Protein AF-A0A820A6W5-F1 (afdb_monomer_lite)

Radius of gyration: 30.0 Å; chains: 1; bounding box: 54×37×93 Å

Foldseek 3Di:
DDFDWDFDDDDDDDDDDDDPDPPCPPVNVVVVVVVVLVVVVVVCVVPCVVCVQVVCCVPPNDPQVVDPVSSVVVVVVVVVVVVVVSVVVVVVVVVVVVVVPPPQAEEEEEWEQFFADPVGAGWTFAQCLCQVVCVVCVVRHHYAYAYQVFAAGHYGVVNCVVCVPPPSSVVLVVDPVNVCRNRGHHHLVVDDLVRHQEYEQTDIPRCLPDLLPPPSLLVSQVVCVVVVGGYTYGDCSCSNND

Sequence (242 aa):
MLSYFIFFRIHQKEERRDERTVKLNASTLFNYLVRLIILISLLLITFIIPYSSTIINLFFGTNLLKNYNLILYVHLYLIKMLLNGINGITETFIQSVMSIQQTTQKILFVLTSHDIFPNGHPTGWCLPEAAHPYCVLENHFTIEWASPKGGHAPLDPSSVENFKDDVECKQFLSDNKAKQGYENTKKLTDINVNDYVALVYVGGHGPCFDLSEDKTSIKLAEEFWKQGKLVSAVCHGPAALG

Structure (mmCIF, N/CA/C/O backbone):
data_AF-A0A820A6W5-F1
#
_entry.id   AF-A0A820A6W5-F1
#
loop_
_atom_site.group_PDB
_atom_site.id
_atom_site.type_symbol
_atom_site.label_atom_id
_atom_site.label_alt_id
_atom_site.label_comp_id
_atom_site.label_asym_id
_atom_site.label_entity_id
_atom_site.label_seq_id
_atom_site.pdbx_PDB_ins_code
_atom_site.Cartn_x
_atom_site.Cartn_y
_atom_site.Cartn_z
_atom_site.occupancy
_atom_site.B_iso_or_equiv
_atom_site.auth_seq_id
_atom_site.auth_comp_id
_atom_site.auth_asym_id
_atom_site.auth_atom_id
_atom_site.pdbx_PDB_model_num
ATOM 1 N N . MET A 1 1 ? 2.951 23.516 -10.030 1.00 31.59 1 MET A N 1
ATOM 2 C CA . MET A 1 1 ? 2.359 22.831 -11.198 1.00 31.59 1 MET A CA 1
ATOM 3 C C . MET A 1 1 ? 1.215 21.992 -10.653 1.00 31.59 1 MET A C 1
ATOM 5 O O . MET A 1 1 ? 1.467 21.218 -9.745 1.00 31.59 1 MET A O 1
ATOM 9 N N . LEU A 1 2 ? -0.035 22.265 -11.046 1.00 27.91 2 LEU A N 1
ATOM 10 C CA . LEU A 1 2 ? -1.210 21.578 -10.492 1.00 27.91 2 LEU A CA 1
ATOM 11 C C . LEU A 1 2 ? -1.180 20.091 -10.882 1.00 27.91 2 LEU A C 1
ATOM 13 O O . LEU A 1 2 ? -1.347 19.768 -12.056 1.00 27.91 2 LEU A O 1
ATOM 17 N N . SER A 1 3 ? -0.990 19.204 -9.906 1.00 31.31 3 SER A N 1
ATOM 18 C CA . SER A 1 3 ? -1.151 17.759 -10.071 1.00 31.31 3 SER A CA 1
ATOM 19 C C . SER A 1 3 ? -2.645 17.433 -10.171 1.00 31.31 3 SER A C 1
ATOM 21 O O . SER A 1 3 ? -3.389 17.581 -9.202 1.00 31.31 3 SER A O 1
ATOM 23 N N . TYR A 1 4 ? -3.105 17.035 -11.358 1.00 33.19 4 TYR A N 1
ATOM 24 C CA . TYR A 1 4 ? -4.469 16.550 -11.575 1.00 33.19 4 TYR A CA 1
ATOM 25 C C . TYR A 1 4 ? -4.614 15.151 -10.956 1.00 33.19 4 TYR A C 1
ATOM 27 O O . TYR A 1 4 ? -4.219 14.154 -11.555 1.00 33.19 4 TYR A O 1
ATOM 35 N N . PHE A 1 5 ? -5.194 15.069 -9.758 1.00 37.97 5 PHE A N 1
ATOM 36 C CA . PHE A 1 5 ? -5.739 13.816 -9.235 1.00 37.97 5 PHE A CA 1
ATOM 37 C C . PHE A 1 5 ? -7.083 13.544 -9.919 1.00 37.97 5 PHE A C 1
ATOM 39 O O . PHE A 1 5 ? -8.031 14.315 -9.758 1.00 37.97 5 PHE A O 1
ATOM 46 N N . ILE A 1 6 ? -7.183 12.455 -10.681 1.00 39.94 6 ILE A N 1
ATOM 47 C CA . ILE A 1 6 ? -8.457 12.007 -11.250 1.00 39.94 6 ILE A CA 1
ATOM 48 C C . ILE A 1 6 ? -9.127 11.093 -10.220 1.00 39.94 6 ILE A C 1
ATOM 50 O O . ILE A 1 6 ? -8.808 9.914 -10.105 1.00 39.94 6 ILE A O 1
ATOM 54 N N . PHE A 1 7 ? -10.062 11.648 -9.447 1.00 38.31 7 PHE A N 1
ATOM 55 C CA . PHE A 1 7 ? -10.946 10.868 -8.582 1.00 38.31 7 PHE A CA 1
ATOM 56 C C . PHE A 1 7 ? -12.157 10.384 -9.387 1.00 38.31 7 PHE A C 1
ATOM 58 O O . PHE A 1 7 ? -13.048 11.170 -9.710 1.00 38.31 7 PHE A O 1
ATOM 65 N N . PHE A 1 8 ? -12.239 9.083 -9.670 1.00 36.75 8 PHE A N 1
ATOM 66 C CA . PHE A 1 8 ? -13.479 8.481 -10.159 1.00 36.75 8 PHE A CA 1
ATOM 67 C C . PHE A 1 8 ? -14.409 8.181 -8.976 1.00 36.75 8 PHE A C 1
ATOM 69 O O . PHE A 1 8 ? -14.167 7.277 -8.183 1.00 36.75 8 PHE A O 1
ATOM 76 N N . ARG A 1 9 ? -15.512 8.932 -8.863 1.00 34.88 9 ARG A N 1
ATOM 77 C CA . ARG A 1 9 ? -16.651 8.592 -7.994 1.00 34.88 9 ARG A CA 1
ATOM 78 C C . ARG A 1 9 ? -17.886 8.378 -8.863 1.00 34.88 9 ARG A C 1
ATOM 80 O O . ARG A 1 9 ? -18.666 9.299 -9.077 1.00 34.88 9 ARG A O 1
ATOM 87 N N . ILE A 1 10 ? -18.062 7.167 -9.386 1.00 39.22 10 ILE A N 1
ATOM 88 C CA . ILE A 1 10 ? -19.296 6.782 -10.084 1.00 39.22 10 ILE A CA 1
ATOM 89 C C . ILE A 1 10 ? -20.327 6.348 -9.034 1.00 39.22 10 ILE A C 1
ATOM 91 O O . ILE A 1 10 ? -20.117 5.414 -8.266 1.00 39.22 10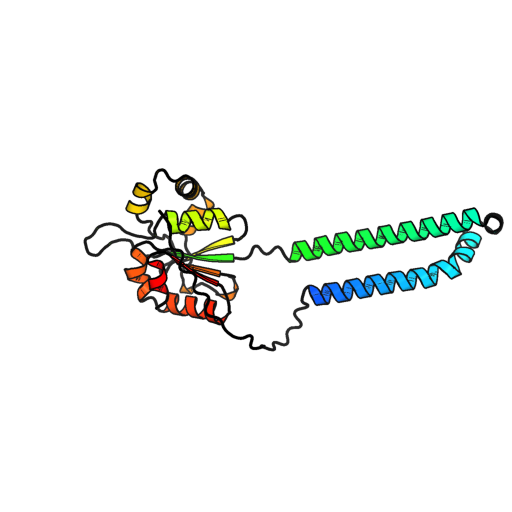 ILE A O 1
ATOM 95 N N . HIS A 1 11 ? -21.440 7.074 -8.964 1.00 35.25 11 HIS A N 1
ATOM 96 C CA . HIS A 1 11 ? -22.526 6.818 -8.022 1.00 35.25 11 HIS A CA 1
ATOM 97 C C . HIS A 1 11 ? -23.144 5.431 -8.273 1.00 35.25 11 HIS A C 1
ATOM 99 O O . HIS A 1 11 ? -23.689 5.190 -9.349 1.00 35.25 11 HIS A O 1
ATOM 105 N N . GLN A 1 12 ? -23.132 4.543 -7.274 1.00 36.84 12 GLN A N 1
ATOM 106 C CA . GLN A 1 12 ? -24.036 3.394 -7.244 1.00 36.84 12 GLN A CA 1
ATOM 107 C C . GLN A 1 12 ? -24.826 3.302 -5.940 1.00 36.84 12 GLN A C 1
ATOM 109 O O . GLN A 1 12 ? -24.448 3.818 -4.890 1.00 36.84 12 GLN A O 1
ATOM 114 N N . LYS A 1 13 ? -26.002 2.714 -6.129 1.00 37.84 13 LYS A N 1
ATOM 115 C CA . LYS A 1 13 ? -27.216 2.695 -5.325 1.00 37.84 13 LYS A CA 1
ATOM 116 C C . LYS A 1 13 ? -27.074 1.636 -4.228 1.00 37.84 13 LYS A C 1
ATOM 118 O O . LYS A 1 13 ? -26.662 0.520 -4.521 1.00 37.84 13 LYS A O 1
ATOM 123 N N . GLU A 1 14 ? -27.409 1.983 -2.987 1.00 36.22 14 GLU A N 1
ATOM 124 C CA . GLU A 1 14 ? -27.381 1.054 -1.851 1.00 36.22 14 GLU A CA 1
ATOM 125 C C . GLU A 1 14 ? -28.319 -0.135 -2.090 1.00 36.22 14 GLU A C 1
ATOM 127 O O . GLU A 1 14 ? -29.544 0.006 -2.056 1.00 36.22 14 GLU A O 1
ATOM 132 N N . GLU A 1 15 ? -27.747 -1.322 -2.286 1.00 39.41 15 GLU A N 1
ATOM 133 C CA . GLU A 1 15 ? -28.480 -2.583 -2.256 1.00 39.41 15 GLU A CA 1
ATOM 134 C C . GLU A 1 15 ? -27.994 -3.435 -1.078 1.00 39.41 15 GLU A C 1
ATOM 136 O O . GLU A 1 15 ? -26.821 -3.787 -0.949 1.00 39.41 15 GLU A O 1
ATOM 141 N N . ARG A 1 16 ? -28.937 -3.700 -0.168 1.00 43.62 16 ARG A N 1
ATOM 142 C CA . ARG A 1 16 ? -28.773 -4.445 1.083 1.00 43.62 16 ARG A CA 1
ATOM 143 C C . ARG A 1 16 ? -28.299 -5.876 0.813 1.00 43.62 16 ARG A C 1
ATOM 145 O O . ARG A 1 16 ? -28.944 -6.593 0.052 1.00 43.62 16 ARG A O 1
ATOM 152 N N . ARG A 1 17 ? -27.265 -6.332 1.531 1.00 39.38 17 ARG A N 1
ATOM 153 C CA . ARG A 1 17 ? -26.981 -7.764 1.719 1.00 39.38 17 ARG A CA 1
ATOM 154 C C . ARG A 1 17 ? -27.083 -8.171 3.179 1.00 39.38 17 ARG A C 1
ATOM 156 O O . ARG A 1 17 ? -26.575 -7.507 4.077 1.00 39.38 17 ARG A O 1
ATOM 163 N N . ASP A 1 18 ? -27.790 -9.277 3.337 1.00 45.28 18 ASP A N 1
ATOM 164 C CA . ASP A 1 18 ? -28.232 -9.928 4.554 1.00 45.28 18 ASP A CA 1
ATOM 165 C C . ASP A 1 18 ? -27.259 -11.086 4.838 1.00 45.28 18 ASP A C 1
ATOM 167 O O . ASP A 1 18 ? -27.261 -12.091 4.128 1.00 45.28 18 ASP A O 1
ATOM 171 N N . GLU A 1 19 ? -26.383 -10.937 5.834 1.00 43.66 19 GLU A N 1
ATOM 172 C CA . GLU A 1 19 ? -25.511 -12.013 6.318 1.00 43.66 19 GLU A CA 1
ATOM 173 C C . GLU A 1 19 ? -25.721 -12.195 7.821 1.00 43.66 19 GLU A C 1
ATOM 175 O O . GLU A 1 19 ? -25.352 -11.351 8.637 1.00 43.66 19 GLU A O 1
ATOM 180 N N . ARG A 1 20 ? -26.315 -13.337 8.191 1.00 38.28 20 ARG A N 1
ATOM 181 C CA . ARG A 1 20 ? -26.562 -13.775 9.573 1.00 38.28 20 ARG A CA 1
ATOM 182 C C . ARG A 1 20 ? -25.275 -14.231 10.263 1.00 38.28 20 ARG A C 1
ATOM 184 O O . ARG A 1 20 ? -25.154 -15.367 10.706 1.00 38.28 20 ARG A O 1
ATOM 191 N N . THR A 1 21 ? -24.333 -13.315 10.410 1.00 37.88 21 THR A N 1
ATOM 192 C CA . THR A 1 21 ? -23.517 -13.252 11.619 1.00 37.88 21 THR A CA 1
ATOM 193 C C . THR A 1 21 ? -24.098 -12.093 12.408 1.00 37.88 21 THR A C 1
ATOM 195 O O . THR A 1 21 ? -24.253 -11.002 11.864 1.00 37.88 21 THR A O 1
ATOM 198 N N . VAL A 1 22 ? -24.487 -12.293 13.670 1.00 42.38 22 VAL A N 1
ATOM 199 C CA . VAL A 1 22 ? -24.810 -11.144 14.525 1.00 42.38 22 VAL A CA 1
ATOM 200 C C . VAL A 1 22 ? -23.478 -10.453 14.809 1.00 42.38 22 VAL A C 1
ATOM 202 O O . VAL A 1 22 ? -22.872 -10.641 15.859 1.00 42.38 22 VAL A O 1
ATOM 205 N N . LYS A 1 23 ? -22.974 -9.685 13.835 1.00 45.66 23 LYS A N 1
AT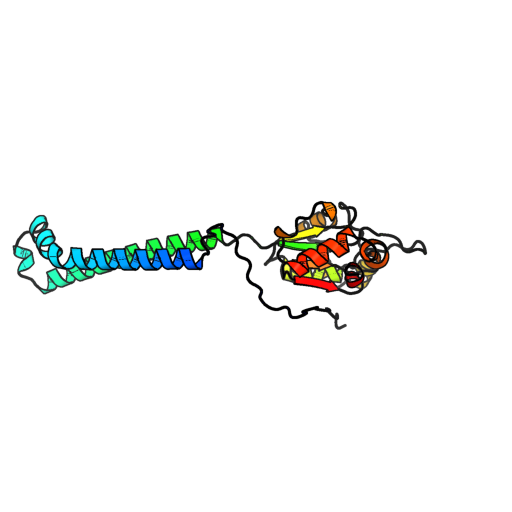OM 206 C CA . LYS A 1 23 ? -21.999 -8.634 14.078 1.00 45.66 23 LYS A CA 1
ATOM 207 C C . LYS A 1 23 ? -22.720 -7.688 15.021 1.00 45.66 23 LYS A C 1
ATOM 209 O O . LYS A 1 23 ? -23.558 -6.899 14.590 1.00 45.66 23 LYS A O 1
ATOM 214 N N . LEU A 1 24 ? -22.463 -7.833 16.318 1.00 51.12 24 LEU A N 1
ATOM 215 C CA . LEU A 1 24 ? -22.820 -6.824 17.300 1.00 51.12 24 LEU A CA 1
ATOM 216 C C . LEU A 1 24 ? -22.105 -5.550 16.858 1.00 51.12 24 LEU A C 1
ATOM 218 O O . LEU A 1 24 ? -20.922 -5.358 17.124 1.00 51.12 24 LEU A O 1
ATOM 222 N N . ASN A 1 25 ? -22.801 -4.723 16.083 1.00 58.38 25 ASN A N 1
ATOM 223 C CA . ASN A 1 25 ? -22.264 -3.442 15.675 1.00 58.38 25 ASN A CA 1
ATOM 224 C C . ASN A 1 25 ? -22.082 -2.587 16.942 1.00 58.38 25 ASN A C 1
ATOM 226 O O . ASN A 1 25 ? -22.789 -2.759 17.944 1.00 58.38 25 ASN A O 1
ATOM 230 N N . ALA A 1 26 ? -21.108 -1.678 16.911 1.00 61.53 26 ALA A N 1
ATOM 231 C CA . ALA A 1 26 ? -20.783 -0.839 18.063 1.00 61.53 26 ALA A CA 1
ATOM 232 C C . ALA A 1 26 ? -22.020 -0.088 18.594 1.00 61.53 26 ALA A C 1
ATOM 234 O O . ALA A 1 26 ? -22.173 0.075 19.801 1.00 61.53 26 ALA A O 1
ATOM 235 N N . SER A 1 27 ? -22.957 0.277 17.712 1.00 58.00 27 SER A N 1
ATOM 236 C CA . SER A 1 27 ? -24.212 0.932 18.087 1.00 58.00 27 SER A CA 1
ATOM 237 C C . SER A 1 27 ? -25.175 0.027 18.866 1.00 58.00 27 SER A C 1
ATOM 239 O O . SER A 1 27 ? -25.822 0.490 19.801 1.00 58.00 27 SER A O 1
ATOM 241 N N . THR A 1 28 ? -25.255 -1.266 18.560 1.00 67.81 28 THR A N 1
ATOM 242 C CA . THR A 1 28 ? -26.090 -2.233 19.289 1.00 67.81 28 THR A CA 1
ATOM 243 C C . THR A 1 28 ? -25.510 -2.509 20.670 1.00 67.81 28 THR A C 1
ATOM 245 O O . THR A 1 28 ? -26.248 -2.518 21.653 1.00 67.81 28 THR A O 1
ATOM 248 N N . LEU A 1 29 ? -24.189 -2.673 20.764 1.00 69.56 29 LEU A N 1
ATOM 249 C CA . LEU A 1 29 ? -23.485 -2.872 22.033 1.00 69.56 29 LEU A CA 1
ATOM 250 C C . LEU A 1 29 ? -23.607 -1.635 22.937 1.00 69.56 29 LEU A C 1
ATOM 252 O O . LEU A 1 29 ? -23.933 -1.761 24.117 1.00 69.56 29 LEU A O 1
ATOM 256 N N . PHE A 1 30 ? -23.465 -0.440 22.358 1.00 71.88 30 PHE A N 1
ATOM 257 C CA . PHE A 1 30 ? -23.717 0.831 23.035 1.00 71.88 30 PHE A CA 1
ATOM 258 C C . PHE A 1 30 ? -25.162 0.936 23.543 1.00 71.88 30 PHE A C 1
ATOM 260 O O . PHE A 1 30 ? -25.384 1.244 24.712 1.00 71.88 30 PHE A O 1
ATOM 267 N N . ASN A 1 31 ? -26.153 0.600 22.712 1.00 70.56 31 ASN A N 1
ATOM 268 C CA . ASN A 1 31 ? -27.562 0.627 23.107 1.00 70.56 31 ASN A CA 1
ATOM 269 C C . ASN A 1 31 ? -27.874 -0.350 24.254 1.00 70.56 31 ASN A C 1
ATOM 271 O O . ASN A 1 31 ? -28.644 -0.007 25.153 1.00 70.56 31 ASN A O 1
ATOM 275 N N . TYR A 1 32 ? -27.282 -1.550 24.256 1.00 76.56 32 TYR A N 1
ATOM 276 C CA . TYR A 1 32 ? -27.424 -2.491 25.371 1.00 76.56 32 TYR A CA 1
ATOM 277 C C . TYR A 1 32 ? -26.775 -1.968 26.652 1.00 76.56 32 TYR A C 1
ATOM 279 O O . TYR A 1 32 ? -27.378 -2.082 27.719 1.00 76.56 32 TYR A O 1
ATOM 287 N N . LEU A 1 33 ? -25.598 -1.349 26.556 1.00 73.50 33 LEU A N 1
ATOM 288 C CA . LEU A 1 33 ? -24.916 -0.776 27.711 1.00 73.50 33 LEU A CA 1
ATOM 289 C C . LEU A 1 33 ? -25.700 0.394 28.315 1.00 73.50 33 LEU A C 1
ATOM 291 O O . LEU A 1 33 ? -25.915 0.426 29.522 1.00 73.50 33 LEU A O 1
ATOM 295 N N . VAL A 1 34 ? -26.195 1.315 27.484 1.00 77.19 34 VAL A N 1
ATOM 296 C CA . VAL A 1 34 ? -27.042 2.429 27.936 1.00 77.19 34 VAL A CA 1
ATOM 297 C C . VAL A 1 34 ? -28.296 1.895 28.632 1.00 77.19 34 VAL A C 1
ATOM 299 O O . VAL A 1 34 ? -28.639 2.356 29.719 1.00 77.19 34 VAL A O 1
ATOM 302 N N . ARG A 1 35 ? -28.949 0.867 28.070 1.00 77.00 35 ARG A N 1
ATOM 303 C CA . ARG A 1 35 ? -30.101 0.209 28.712 1.00 77.00 35 ARG A CA 1
ATOM 304 C C . ARG A 1 35 ? -29.735 -0.432 30.050 1.00 77.00 35 ARG A C 1
ATOM 306 O O . ARG A 1 35 ? -30.502 -0.302 30.999 1.00 77.00 35 ARG A O 1
ATOM 313 N N . LEU A 1 36 ? -28.578 -1.085 30.148 1.00 77.94 36 LEU A N 1
ATOM 314 C CA . LEU A 1 36 ? -28.098 -1.691 31.390 1.00 77.94 36 LEU A CA 1
ATOM 315 C C . LEU A 1 36 ? -27.801 -0.631 32.462 1.00 77.94 36 LEU A C 1
ATOM 317 O O . LEU A 1 36 ? -28.222 -0.795 33.603 1.00 77.94 36 LEU A O 1
ATOM 321 N N . ILE A 1 37 ? -27.149 0.478 32.098 1.00 76.81 37 ILE A N 1
ATOM 322 C CA . ILE A 1 37 ? -26.870 1.599 33.011 1.00 76.81 37 ILE A CA 1
ATOM 323 C C . ILE A 1 37 ? -28.175 2.214 33.526 1.00 76.81 37 ILE A C 1
ATOM 325 O O . ILE A 1 37 ? -28.308 2.459 34.726 1.00 76.81 37 ILE A O 1
ATOM 329 N N . ILE A 1 38 ? -29.164 2.413 32.647 1.00 77.31 38 ILE A N 1
ATOM 330 C CA . ILE A 1 38 ? -30.494 2.908 33.031 1.00 77.31 38 ILE A CA 1
ATOM 331 C C . ILE A 1 38 ? -31.178 1.929 33.996 1.00 77.31 38 ILE A C 1
ATOM 333 O O . ILE A 1 38 ? -31.695 2.355 35.027 1.00 77.31 38 ILE A O 1
ATOM 337 N N . LEU A 1 39 ? -31.146 0.623 33.710 1.00 79.69 39 LEU A N 1
ATOM 338 C CA . LEU A 1 39 ? -31.744 -0.406 34.569 1.00 79.69 39 LEU A CA 1
ATOM 339 C C . LEU A 1 39 ? -31.083 -0.472 35.950 1.00 79.69 39 LEU A C 1
ATOM 341 O O . LEU A 1 39 ? -31.788 -0.517 36.956 1.00 79.69 39 LEU A O 1
ATOM 345 N N . ILE A 1 40 ? -29.750 -0.424 36.013 1.00 75.62 40 ILE A N 1
ATOM 346 C CA . ILE A 1 40 ? -28.999 -0.405 37.276 1.00 75.62 40 ILE A CA 1
ATOM 347 C C . ILE A 1 40 ? -29.328 0.866 38.068 1.00 75.62 40 ILE A C 1
ATOM 349 O O . ILE A 1 40 ? -29.582 0.792 39.268 1.00 75.62 40 ILE A O 1
ATOM 353 N N . SER A 1 41 ? -29.397 2.019 37.400 1.00 74.44 41 SER A N 1
ATOM 354 C CA . SER A 1 41 ? -29.754 3.295 38.033 1.00 74.44 41 SER A CA 1
ATOM 355 C C . SER A 1 41 ? -31.166 3.261 38.625 1.00 74.44 41 SER A C 1
ATOM 357 O O . SER A 1 41 ? -31.366 3.660 39.770 1.00 74.44 41 SER A O 1
ATOM 359 N N . LEU A 1 42 ? -32.143 2.731 37.881 1.00 78.12 42 LEU A N 1
ATOM 360 C CA . LEU A 1 42 ? -33.522 2.573 38.350 1.00 78.12 42 LEU A CA 1
ATOM 361 C C . LEU A 1 42 ? -33.613 1.604 39.535 1.00 78.12 42 LEU A C 1
ATOM 363 O O . LEU A 1 42 ? -34.251 1.934 40.534 1.00 78.12 42 LEU A O 1
ATOM 367 N N . LEU A 1 43 ? -32.933 0.454 39.462 1.00 77.88 43 LEU A N 1
ATOM 368 C CA . LEU A 1 43 ? -32.878 -0.522 40.552 1.00 77.88 43 LEU A CA 1
ATOM 369 C C . LEU A 1 43 ? -32.331 0.124 41.834 1.00 77.88 43 LEU A C 1
ATOM 371 O O . LEU A 1 43 ? -32.942 0.016 42.896 1.00 77.88 43 LEU A O 1
ATOM 375 N N . LEU A 1 44 ? -31.226 0.863 41.725 1.00 71.06 44 LEU A N 1
ATOM 376 C CA . LEU A 1 44 ? -30.600 1.554 42.851 1.00 71.06 44 LEU A CA 1
ATOM 377 C C . LEU A 1 44 ? -31.515 2.623 43.458 1.00 71.06 44 LEU A C 1
ATOM 379 O O . LEU A 1 44 ? -31.654 2.668 44.676 1.00 71.06 44 LEU A O 1
ATOM 383 N N . ILE A 1 45 ? -32.197 3.433 42.643 1.00 71.19 45 ILE A N 1
ATOM 384 C CA . ILE A 1 45 ? -33.166 4.432 43.130 1.00 71.19 45 ILE A CA 1
ATOM 385 C C . ILE A 1 45 ? -34.304 3.748 43.902 1.00 71.19 45 ILE A C 1
ATOM 387 O O . ILE A 1 45 ? -34.649 4.178 45.004 1.00 71.19 45 ILE A O 1
ATOM 391 N N . THR A 1 46 ? -34.848 2.651 43.363 1.00 71.38 46 THR A N 1
ATOM 392 C CA . THR A 1 46 ? -35.940 1.907 44.012 1.00 71.38 46 THR A CA 1
ATOM 393 C C . THR A 1 46 ? -35.521 1.189 45.292 1.00 71.38 46 THR A C 1
ATOM 395 O O . THR A 1 46 ? -36.365 0.973 46.156 1.00 71.38 46 THR A O 1
ATOM 398 N N . PHE A 1 47 ? -34.239 0.847 45.449 1.00 70.75 47 PHE A N 1
ATOM 399 C CA . PHE A 1 47 ? -33.736 0.139 46.627 1.00 70.75 47 PHE A CA 1
ATOM 400 C C . PHE A 1 47 ? -33.164 1.085 47.692 1.00 70.75 47 PHE A C 1
ATOM 402 O O . PHE A 1 47 ? -33.246 0.812 48.881 1.00 70.75 47 PHE A O 1
ATOM 409 N N . ILE A 1 48 ? -32.598 2.229 47.318 1.00 67.69 48 ILE A N 1
ATOM 410 C CA . ILE A 1 48 ? -31.938 3.113 48.290 1.00 67.69 48 ILE A CA 1
ATOM 411 C C . ILE A 1 48 ? -32.951 3.958 49.049 1.00 67.69 48 ILE A C 1
ATOM 413 O O . ILE A 1 48 ? -32.852 4.052 50.266 1.00 67.69 48 ILE A O 1
ATOM 417 N N . ILE A 1 49 ? -33.950 4.515 48.363 1.00 67.75 49 ILE A N 1
ATOM 418 C CA . ILE A 1 49 ? -34.935 5.423 48.972 1.00 67.75 49 ILE A CA 1
ATOM 419 C C . ILE A 1 49 ? -35.756 4.754 50.099 1.00 67.75 49 ILE A C 1
ATOM 421 O O . ILE A 1 49 ? -35.923 5.371 51.150 1.00 67.75 49 ILE A O 1
ATOM 425 N N . PRO A 1 50 ? -36.266 3.513 49.953 1.00 70.50 50 PRO A N 1
ATOM 426 C CA . PRO A 1 50 ? -37.041 2.883 51.023 1.00 70.50 50 PRO A CA 1
ATOM 427 C C . PRO A 1 50 ? -36.184 2.222 52.113 1.00 70.50 50 PRO A C 1
ATOM 429 O O . PRO A 1 50 ? -36.649 2.092 53.245 1.00 70.50 50 PRO A O 1
ATOM 432 N N . TYR A 1 51 ? -34.942 1.815 51.820 1.00 71.56 51 TYR A N 1
ATOM 433 C CA . TYR A 1 51 ? -34.101 1.076 52.776 1.00 71.56 51 TYR A CA 1
ATOM 434 C C . TYR A 1 51 ? -33.024 1.925 53.460 1.00 71.56 51 TYR A C 1
ATOM 436 O O . TYR A 1 51 ? -32.458 1.487 54.461 1.00 71.56 51 TYR A O 1
ATOM 444 N N . SER A 1 52 ? -32.766 3.150 53.003 1.00 68.69 52 SER A N 1
ATOM 445 C CA . SER A 1 52 ? -31.823 4.086 53.631 1.00 68.69 52 SER A CA 1
ATOM 446 C C . SER A 1 52 ? -32.109 4.307 55.115 1.00 68.69 52 SER A C 1
ATOM 448 O O . SER A 1 52 ? -31.192 4.317 55.928 1.00 68.69 52 SER A O 1
ATOM 450 N N . SER A 1 53 ? -33.384 4.448 55.484 1.00 66.56 53 SER A N 1
ATOM 451 C CA . SER A 1 53 ? -33.814 4.676 56.867 1.00 66.56 53 SER A CA 1
ATOM 452 C C . SER A 1 53 ? -33.528 3.453 57.738 1.00 66.56 53 SER A C 1
ATOM 454 O O . SER A 1 53 ? -33.083 3.587 58.875 1.00 66.56 53 SER A O 1
ATOM 456 N N . THR A 1 54 ? -33.710 2.256 57.174 1.00 74.81 54 THR A N 1
ATOM 457 C CA . THR A 1 54 ? -33.399 0.972 57.812 1.00 74.81 54 THR A CA 1
ATOM 458 C C . THR A 1 54 ? -31.896 0.795 58.002 1.00 74.81 54 THR A C 1
ATOM 460 O O . THR A 1 54 ? -31.465 0.412 59.084 1.00 74.81 54 THR A O 1
ATOM 463 N N . ILE A 1 55 ? -31.088 1.128 56.990 1.00 69.81 55 ILE A N 1
ATOM 464 C CA . ILE A 1 55 ? -29.620 1.055 57.048 1.00 69.81 55 ILE A CA 1
ATOM 465 C C . ILE A 1 55 ? -29.073 2.057 58.072 1.00 69.81 55 ILE A C 1
ATOM 467 O O . ILE A 1 55 ? -28.258 1.691 58.915 1.00 69.81 55 ILE A O 1
ATOM 471 N N . ILE A 1 56 ? -29.554 3.303 58.061 1.00 69.06 56 ILE A N 1
ATOM 472 C CA . ILE A 1 56 ? -29.144 4.323 59.038 1.00 69.06 56 ILE A CA 1
ATOM 473 C C . ILE A 1 56 ? -29.481 3.865 60.461 1.00 69.06 56 ILE A C 1
ATOM 475 O O . ILE A 1 56 ? -28.643 3.973 61.354 1.00 69.06 56 ILE A O 1
ATOM 479 N N . ASN A 1 57 ? -30.674 3.302 60.666 1.00 70.06 57 ASN A N 1
ATOM 480 C CA . ASN A 1 57 ? -31.080 2.784 61.969 1.00 70.06 57 ASN A CA 1
ATOM 481 C C . ASN A 1 57 ? -30.230 1.582 62.414 1.00 70.06 57 ASN A C 1
ATOM 483 O O . ASN A 1 57 ? -29.856 1.492 63.578 1.00 70.06 57 ASN A O 1
ATOM 487 N N . LEU A 1 58 ? -29.894 0.681 61.487 1.00 77.62 58 LEU A N 1
ATOM 488 C CA . LEU A 1 58 ? -29.101 -0.514 61.771 1.00 77.62 58 LEU A CA 1
ATOM 489 C C . LEU A 1 58 ? -27.665 -0.175 62.193 1.00 77.62 58 LEU A C 1
ATOM 491 O O . LEU A 1 58 ? -27.152 -0.770 63.135 1.00 77.62 58 LEU A O 1
ATOM 495 N N . PHE A 1 59 ? -27.019 0.771 61.507 1.00 74.44 59 PHE A N 1
ATOM 496 C CA . PHE A 1 59 ? -25.604 1.085 61.737 1.00 74.44 59 PHE A CA 1
ATOM 497 C C . PHE A 1 59 ? -25.373 2.214 62.738 1.00 74.44 59 PHE A C 1
ATOM 499 O O . PHE A 1 59 ? -24.319 2.260 63.368 1.00 74.44 59 PHE A O 1
ATOM 506 N N . PHE A 1 60 ? -26.337 3.122 62.895 1.00 73.75 60 PHE A N 1
ATOM 507 C CA . PHE A 1 60 ? -26.141 4.321 63.703 1.00 73.75 60 PHE A CA 1
ATOM 508 C C . PHE A 1 60 ? -27.276 4.606 64.706 1.00 73.75 60 PHE A C 1
ATOM 510 O O . PHE A 1 60 ? -27.216 5.583 65.457 1.00 73.75 60 PHE A O 1
ATOM 517 N N . GLY A 1 61 ? -28.290 3.738 64.767 1.00 70.38 61 GLY A N 1
ATOM 518 C CA . GLY A 1 61 ? -29.399 3.825 65.716 1.00 70.38 61 GLY A CA 1
ATOM 519 C C . GLY A 1 61 ? -30.410 4.939 65.421 1.00 70.38 61 GLY A C 1
ATOM 520 O O . GLY A 1 61 ? -30.264 5.759 64.513 1.00 70.38 61 GLY A O 1
ATOM 521 N N . THR A 1 62 ? -31.464 5.007 66.238 1.00 70.88 62 THR A N 1
ATOM 522 C CA . THR A 1 62 ? -32.610 5.908 66.014 1.00 70.88 62 THR A CA 1
ATOM 523 C C . THR A 1 62 ? -32.316 7.385 66.289 1.00 70.88 62 THR A C 1
ATOM 525 O O . THR A 1 62 ? -33.096 8.251 65.895 1.00 70.88 62 THR A O 1
ATOM 528 N N . ASN A 1 63 ? -31.217 7.710 66.979 1.00 67.00 63 ASN A N 1
ATOM 529 C CA . ASN A 1 63 ? -30.895 9.088 67.371 1.00 67.00 63 ASN A CA 1
ATOM 530 C C . ASN A 1 63 ? -30.575 9.993 66.171 1.00 67.00 63 ASN A C 1
ATOM 532 O O . ASN A 1 63 ? -30.888 11.182 66.207 1.00 67.00 63 ASN A O 1
ATOM 536 N N . LEU A 1 64 ? -30.029 9.432 65.090 1.00 61.91 64 LEU A N 1
ATOM 537 C CA . LEU A 1 64 ? -29.718 10.168 63.859 1.00 61.91 64 LEU A CA 1
ATOM 538 C C . LEU A 1 64 ? -30.939 10.378 62.957 1.00 61.91 64 LEU A C 1
ATOM 540 O O . LEU A 1 64 ? -30.951 11.312 62.158 1.00 61.91 64 LEU A O 1
ATOM 544 N N . LEU A 1 65 ? -32.001 9.587 63.144 1.00 62.25 65 LEU A N 1
ATOM 545 C CA . LEU A 1 65 ? -33.264 9.744 62.416 1.00 62.25 65 LEU A CA 1
ATOM 546 C C . LEU A 1 65 ? -34.055 10.995 62.840 1.00 62.25 65 LEU A C 1
ATOM 548 O O . LEU A 1 65 ? -34.990 11.396 62.154 1.00 62.25 65 LEU A O 1
ATOM 552 N N . LYS A 1 66 ? -33.687 11.636 63.958 1.00 68.12 66 LYS A N 1
ATOM 553 C CA . LYS A 1 66 ? -34.341 12.863 64.442 1.00 68.12 66 LYS A CA 1
ATOM 554 C C . LYS A 1 66 ? -33.865 14.129 63.721 1.00 68.12 66 LYS A C 1
ATOM 556 O O . LYS A 1 66 ? -34.502 15.170 63.853 1.00 68.12 66 LYS A O 1
ATOM 561 N N . ASN A 1 67 ? -32.758 14.060 62.974 1.00 74.44 67 ASN A N 1
ATOM 562 C CA . ASN A 1 67 ? -32.181 15.200 62.265 1.00 74.44 67 ASN A CA 1
ATOM 563 C C . ASN A 1 67 ? -32.358 15.049 60.746 1.00 74.44 67 ASN A C 1
ATOM 565 O O . ASN A 1 67 ? -31.529 14.449 60.061 1.00 74.44 67 ASN A O 1
ATOM 569 N N . TYR A 1 68 ? -33.435 15.633 60.219 1.00 72.50 68 TYR A N 1
ATOM 570 C CA . TYR A 1 68 ? -33.794 15.562 58.798 1.00 72.50 68 TYR A CA 1
ATOM 571 C C . TYR A 1 68 ? -32.690 16.058 57.851 1.00 72.50 68 TYR A C 1
ATOM 573 O O . TYR A 1 68 ? -32.479 15.459 56.797 1.00 72.50 68 TYR A O 1
ATOM 581 N N . ASN A 1 69 ? -31.936 17.094 58.236 1.00 74.19 69 ASN A N 1
ATOM 582 C CA . ASN A 1 69 ? -30.841 17.623 57.414 1.00 74.19 69 ASN A CA 1
ATOM 583 C C . ASN A 1 69 ? -29.701 16.611 57.256 1.00 74.19 69 ASN A C 1
ATOM 585 O O . ASN A 1 69 ? -29.092 16.515 56.192 1.00 74.19 69 ASN A O 1
ATOM 589 N N . LEU A 1 70 ? -29.431 15.824 58.298 1.00 71.56 70 LEU A N 1
ATOM 590 C CA . LEU A 1 70 ? -28.372 14.823 58.270 1.00 71.56 70 LEU A CA 1
ATOM 591 C C . LEU A 1 70 ? -28.759 13.603 57.424 1.00 71.56 70 LEU A C 1
ATOM 593 O O . LEU A 1 70 ? -27.939 13.102 56.661 1.00 71.56 70 LEU A O 1
ATOM 597 N N . ILE A 1 71 ? -30.022 13.173 57.491 1.00 70.94 71 ILE A N 1
ATOM 598 C CA . ILE A 1 71 ? -30.560 12.100 56.636 1.00 70.94 71 ILE A CA 1
ATOM 599 C C . ILE A 1 71 ? -30.491 12.499 55.159 1.00 70.94 71 ILE A C 1
ATOM 601 O O . ILE A 1 71 ? -30.108 11.687 54.314 1.00 70.94 71 ILE A O 1
ATOM 605 N N . LEU A 1 72 ? -30.835 13.754 54.853 1.00 75.81 72 LEU A N 1
ATOM 606 C CA . LEU A 1 72 ? -30.735 14.300 53.503 1.00 75.81 72 LEU A CA 1
ATOM 607 C C . LEU A 1 72 ? -29.277 14.324 53.023 1.00 75.81 72 LEU A C 1
ATOM 609 O O . LEU A 1 72 ? -28.998 13.931 51.893 1.00 75.81 72 LEU A O 1
ATOM 613 N N . TYR A 1 73 ? -28.336 14.706 53.890 1.00 76.31 73 TYR A N 1
ATOM 614 C CA . TYR A 1 73 ? -26.909 14.713 53.563 1.00 76.31 73 TYR A CA 1
ATOM 615 C C . TYR A 1 73 ? -26.371 13.308 53.256 1.00 76.31 73 TYR A C 1
ATOM 617 O O . TYR A 1 73 ? -25.664 13.120 52.267 1.00 76.31 73 TYR A O 1
ATOM 625 N N . VAL A 1 74 ? -26.753 12.303 54.052 1.00 75.69 74 VAL A N 1
ATOM 626 C CA . VAL A 1 74 ? -26.382 10.897 53.812 1.00 75.69 74 VAL A CA 1
ATOM 627 C C . VAL A 1 74 ? -26.968 10.390 52.491 1.00 75.69 74 VAL A C 1
ATOM 629 O O . VAL A 1 74 ? -26.257 9.755 51.717 1.00 75.69 74 VAL A O 1
ATOM 632 N N . HIS A 1 75 ? -28.223 10.724 52.178 1.00 72.44 75 HIS A N 1
ATOM 633 C CA . HIS A 1 75 ? -28.828 10.392 50.883 1.00 72.44 75 HIS A CA 1
ATOM 634 C C . HIS A 1 75 ? -28.071 10.998 49.705 1.00 72.44 75 HIS A C 1
ATOM 636 O O . HIS A 1 75 ? -27.725 10.290 48.761 1.00 72.44 75 HIS A O 1
ATOM 642 N N . LEU A 1 76 ? -27.795 12.302 49.764 1.00 76.62 76 LEU A N 1
ATOM 643 C CA . LEU A 1 76 ? -27.066 13.004 48.710 1.00 76.62 76 LEU A CA 1
ATOM 644 C C . LEU A 1 76 ? -25.654 12.431 48.536 1.00 76.62 76 LEU A C 1
ATOM 646 O O . LEU A 1 76 ? -25.177 12.304 47.407 1.00 76.62 76 LEU A O 1
ATOM 650 N N . TYR A 1 77 ? -25.005 12.024 49.630 1.00 78.88 77 TYR A N 1
ATOM 651 C CA . TYR A 1 77 ? -23.699 11.372 49.586 1.00 78.88 77 TYR A CA 1
ATOM 652 C C . TYR A 1 77 ? -23.754 9.990 48.917 1.00 78.88 77 TYR A C 1
ATOM 654 O O . TYR A 1 77 ? -22.927 9.699 48.053 1.00 78.88 77 TYR A O 1
ATOM 662 N N . LEU A 1 78 ? -24.754 9.163 49.243 1.00 75.94 78 LEU A N 1
ATOM 663 C CA . LEU A 1 78 ? -24.954 7.855 48.607 1.00 75.94 78 LEU A CA 1
ATOM 664 C C . LEU A 1 78 ? -25.263 7.987 47.108 1.00 75.94 78 LEU A C 1
ATOM 666 O O . LEU A 1 78 ? -24.684 7.263 46.299 1.00 75.94 78 LEU A O 1
ATOM 670 N N . ILE A 1 79 ? -26.100 8.956 46.724 1.00 76.19 79 ILE A N 1
ATOM 671 C CA . ILE A 1 79 ? -26.382 9.276 45.315 1.00 76.19 79 ILE A CA 1
ATOM 672 C C . ILE A 1 79 ? -25.092 9.683 44.593 1.00 76.19 79 ILE A C 1
ATOM 674 O O . ILE A 1 79 ? -24.797 9.164 43.517 1.00 76.19 79 ILE A O 1
ATOM 678 N N . LYS A 1 80 ? -24.281 10.560 45.196 1.00 76.31 80 LYS A N 1
ATOM 679 C CA . LYS A 1 80 ? -23.000 10.995 44.622 1.00 76.31 80 LYS A CA 1
ATOM 680 C C . LYS A 1 80 ? -22.019 9.831 44.443 1.00 76.31 80 LYS A C 1
ATOM 682 O O . LYS A 1 80 ? -21.370 9.740 43.404 1.00 76.31 80 LYS A O 1
ATOM 687 N N . MET A 1 81 ? -21.925 8.932 45.423 1.00 75.56 81 MET A N 1
ATOM 688 C CA . MET A 1 81 ? -21.055 7.753 45.354 1.00 75.56 81 MET A CA 1
ATOM 689 C C . MET A 1 81 ? -21.443 6.827 44.190 1.00 75.56 81 MET A C 1
ATOM 691 O O . MET A 1 81 ? -20.571 6.316 43.491 1.00 75.56 81 MET A O 1
ATOM 695 N N . LEU A 1 82 ? -22.742 6.670 43.930 1.00 75.50 82 LEU A N 1
ATOM 696 C CA . LEU A 1 82 ? -23.249 5.855 42.823 1.00 75.50 82 LEU A CA 1
ATOM 697 C C . LEU A 1 82 ? -23.029 6.497 41.459 1.00 75.50 82 LEU A C 1
ATOM 699 O O . LEU A 1 82 ? -22.589 5.812 40.540 1.00 75.50 82 LEU A O 1
ATOM 703 N N . LEU A 1 83 ? -23.279 7.803 41.335 1.00 75.38 83 LEU A N 1
ATOM 704 C CA . LEU A 1 83 ? -23.004 8.542 40.101 1.00 75.38 83 LEU A CA 1
ATOM 705 C C . LEU A 1 83 ? -21.522 8.438 39.718 1.00 75.38 83 LEU A C 1
ATOM 707 O O . LEU A 1 83 ? -21.202 8.162 38.565 1.00 75.38 83 LEU A O 1
ATOM 711 N N . ASN A 1 84 ? -20.620 8.561 40.695 1.00 74.12 84 ASN A N 1
ATOM 712 C CA . ASN A 1 84 ? -19.186 8.375 40.471 1.00 74.12 84 ASN A CA 1
ATOM 713 C C . ASN A 1 84 ? -18.844 6.945 40.011 1.00 74.12 84 ASN A C 1
ATOM 715 O O . ASN A 1 84 ? -18.027 6.775 39.109 1.00 74.12 84 ASN A O 1
ATOM 719 N N . GLY A 1 85 ? -19.479 5.922 40.595 1.00 76.19 85 GLY A N 1
ATOM 720 C CA . GLY A 1 85 ? -19.284 4.526 40.190 1.00 76.19 85 GLY A CA 1
ATOM 721 C C . GLY A 1 85 ? -19.749 4.245 38.757 1.00 76.19 85 GLY A C 1
ATOM 722 O O . GLY A 1 85 ? -19.035 3.597 37.993 1.00 76.19 85 GLY A O 1
ATOM 723 N N . ILE A 1 86 ? -20.909 4.782 38.365 1.00 77.25 86 ILE A N 1
ATOM 724 C CA . ILE A 1 86 ? -21.426 4.677 36.992 1.00 77.25 86 ILE A CA 1
ATOM 725 C C . ILE A 1 86 ? -20.472 5.366 36.011 1.00 77.25 86 ILE A C 1
ATOM 727 O O . ILE A 1 86 ? -20.137 4.777 34.983 1.00 77.25 86 ILE A O 1
ATOM 731 N N . ASN A 1 87 ? -19.984 6.567 36.335 1.00 73.62 87 ASN A N 1
ATOM 732 C CA . ASN A 1 87 ? -19.030 7.287 35.488 1.00 73.62 87 ASN A CA 1
ATOM 733 C C . ASN A 1 87 ? -17.754 6.466 35.250 1.00 73.62 87 ASN A C 1
ATOM 735 O O . ASN A 1 87 ? -17.370 6.285 34.099 1.00 73.62 87 ASN A O 1
ATOM 739 N N . GLY A 1 88 ? -17.167 5.870 36.294 1.00 75.44 88 GLY A N 1
ATOM 740 C CA . GLY A 1 88 ? -15.967 5.034 36.152 1.00 75.44 88 GLY A CA 1
ATOM 741 C C . GLY A 1 88 ? -16.173 3.793 35.271 1.00 75.44 88 GLY A C 1
ATOM 742 O O . GLY A 1 88 ? -15.314 3.456 34.453 1.00 75.44 88 GLY A O 1
ATOM 743 N N . ILE A 1 89 ? -17.334 3.133 35.373 1.00 76.94 89 ILE A N 1
ATOM 744 C CA . ILE A 1 89 ? -17.696 2.010 34.487 1.00 76.94 89 ILE A CA 1
ATOM 745 C C . ILE A 1 89 ? -17.853 2.498 33.042 1.00 76.94 89 ILE A C 1
ATOM 747 O O . ILE A 1 89 ? -17.391 1.840 32.110 1.00 76.94 89 ILE A O 1
ATOM 751 N N . THR A 1 90 ? -18.478 3.661 32.854 1.00 74.75 90 THR A N 1
ATOM 752 C CA . THR A 1 90 ? -18.718 4.246 31.530 1.00 74.75 90 THR A CA 1
ATOM 753 C C . THR A 1 90 ? -17.402 4.641 30.860 1.00 74.75 90 THR A C 1
ATOM 755 O O . THR A 1 90 ? -17.184 4.293 29.705 1.00 74.75 90 THR A O 1
ATOM 758 N N . GLU A 1 91 ? -16.487 5.285 31.588 1.00 74.81 91 GLU A N 1
ATOM 759 C CA . GLU A 1 91 ? -15.144 5.637 31.111 1.00 74.81 91 GLU A CA 1
ATOM 760 C C . GLU A 1 91 ? -14.331 4.396 30.737 1.00 74.81 91 GLU A C 1
ATOM 762 O O . GLU A 1 91 ? -13.759 4.337 29.649 1.00 74.81 91 GLU A O 1
ATOM 767 N N . THR A 1 92 ? -14.335 3.372 31.596 1.00 74.19 92 THR A N 1
ATOM 768 C CA . THR A 1 92 ? -13.634 2.106 31.334 1.00 74.19 92 THR A CA 1
ATOM 769 C C . THR A 1 92 ? -14.200 1.415 30.097 1.00 74.19 92 THR A C 1
ATOM 771 O O . THR A 1 92 ? -13.448 0.925 29.255 1.00 74.19 92 THR A O 1
ATOM 774 N N . PHE A 1 93 ? -15.523 1.404 29.935 1.00 75.25 93 PHE A N 1
ATOM 775 C CA . PHE A 1 93 ? -16.159 0.831 28.755 1.00 75.25 93 PHE A CA 1
ATOM 776 C C . PHE A 1 93 ? -15.839 1.628 27.486 1.00 75.25 93 PHE A C 1
ATOM 778 O O . PHE A 1 93 ? -15.494 1.024 26.475 1.00 75.25 93 PHE A O 1
ATOM 785 N N . ILE A 1 94 ? -15.886 2.963 27.533 1.00 71.88 94 ILE A N 1
ATOM 786 C CA . ILE A 1 94 ? -15.496 3.820 26.404 1.00 71.88 94 ILE A CA 1
ATOM 787 C C . ILE A 1 94 ? -14.043 3.538 26.011 1.00 71.88 94 ILE A C 1
ATOM 789 O O . ILE A 1 94 ? -13.778 3.276 24.843 1.00 71.88 94 ILE A O 1
ATOM 793 N N . GLN A 1 95 ? -13.119 3.491 26.971 1.00 71.31 95 GLN A N 1
ATOM 794 C CA . GLN A 1 95 ? -11.714 3.123 26.747 1.00 71.31 95 GLN A CA 1
ATOM 795 C C . GLN A 1 95 ? -11.574 1.724 26.116 1.00 71.31 95 GLN A C 1
ATOM 797 O O . GLN A 1 95 ? -10.798 1.518 25.182 1.00 71.31 95 GLN A O 1
ATOM 802 N N . SER A 1 96 ? -12.375 0.760 26.572 1.00 68.25 96 SER A N 1
ATOM 803 C CA . SER A 1 96 ? -12.381 -0.612 26.047 1.00 68.25 96 SER A CA 1
ATOM 804 C C . SER A 1 96 ? -12.896 -0.670 24.605 1.00 68.25 96 SER A C 1
ATOM 806 O O . SER A 1 96 ? -12.287 -1.298 23.749 1.00 68.25 96 SER A O 1
ATOM 808 N N . VAL A 1 97 ? -13.997 0.017 24.300 1.00 64.94 97 VAL A N 1
ATOM 809 C CA . VAL A 1 97 ? -14.577 0.048 22.949 1.00 64.94 97 VAL A CA 1
ATOM 810 C C . VAL A 1 97 ? -13.684 0.827 21.988 1.00 64.94 97 VAL A C 1
ATOM 812 O O . VAL A 1 97 ? -13.450 0.370 20.872 1.00 64.94 97 VAL A O 1
ATOM 815 N N . MET A 1 98 ? -13.140 1.968 22.418 1.00 64.00 98 MET A N 1
ATOM 816 C CA . MET A 1 98 ? -12.226 2.763 21.597 1.00 64.00 98 MET A CA 1
ATOM 817 C C . MET A 1 98 ? -10.921 2.015 21.305 1.00 64.00 98 MET A C 1
ATOM 819 O O . MET A 1 98 ? -10.431 2.097 20.182 1.00 64.00 98 MET A O 1
ATOM 823 N N . SER A 1 99 ? -10.394 1.235 22.257 1.00 56.72 99 SER A N 1
ATOM 824 C CA . SER A 1 99 ? -9.206 0.401 22.015 1.00 56.72 99 SER A CA 1
ATOM 825 C C . SER A 1 99 ? -9.483 -0.773 21.068 1.00 56.72 99 SER A C 1
ATOM 827 O O . SER A 1 99 ? -8.630 -1.104 20.250 1.00 56.72 99 SER A O 1
ATOM 829 N N . ILE A 1 100 ? -10.694 -1.344 21.081 1.00 56.19 100 ILE A N 1
ATOM 830 C CA . ILE A 1 100 ? -11.119 -2.375 20.114 1.00 56.19 100 ILE A CA 1
ATOM 831 C C . ILE A 1 100 ? -11.253 -1.805 18.688 1.00 56.19 100 ILE A C 1
ATOM 833 O O . ILE A 1 100 ? -11.106 -2.541 17.713 1.00 56.19 100 ILE A O 1
ATOM 837 N N . GLN A 1 101 ? -11.506 -0.501 18.539 1.00 50.94 101 GLN A N 1
ATOM 838 C CA . GLN A 1 101 ? -11.750 0.136 17.240 1.00 50.94 101 GLN A CA 1
ATOM 839 C C . GLN A 1 101 ? -10.495 0.732 16.574 1.00 50.94 101 GLN A C 1
ATOM 841 O O . GLN A 1 101 ? -10.570 1.188 15.433 1.00 50.94 101 GLN A O 1
ATOM 846 N N . GLN A 1 102 ? -9.332 0.687 17.230 1.00 49.56 102 GLN A N 1
ATOM 847 C CA . GLN A 1 102 ? -8.048 1.093 16.646 1.00 49.56 102 GLN A CA 1
ATOM 848 C C . GLN A 1 102 ? -7.373 -0.051 15.872 1.00 49.56 102 GLN A C 1
ATOM 850 O O . GLN A 1 102 ? -6.218 -0.393 16.107 1.00 49.56 102 GLN A O 1
ATOM 855 N N . THR A 1 103 ? -8.058 -0.634 14.890 1.00 55.53 103 THR A N 1
ATOM 856 C CA . THR A 1 103 ? -7.325 -1.250 13.777 1.00 55.53 103 THR A CA 1
ATOM 857 C C . THR A 1 103 ? -6.991 -0.121 12.815 1.00 55.53 103 THR A C 1
ATOM 859 O O . THR A 1 103 ? -7.896 0.393 12.154 1.00 55.53 103 THR A O 1
ATOM 862 N N . THR A 1 104 ? -5.730 0.316 12.758 1.00 68.75 104 THR A N 1
ATOM 863 C CA . THR A 1 104 ? -5.289 1.277 11.739 1.00 68.75 104 THR A CA 1
ATOM 864 C C . THR A 1 104 ? -5.656 0.714 10.370 1.00 68.75 104 THR A C 1
ATOM 866 O O . THR A 1 104 ? -5.145 -0.324 9.948 1.00 68.75 104 THR A O 1
ATOM 869 N N . GLN A 1 105 ? -6.621 1.354 9.712 1.00 90.00 105 GLN A N 1
ATOM 870 C CA . GLN A 1 105 ? -7.136 0.896 8.428 1.00 90.00 105 GLN A CA 1
ATOM 871 C C . GLN A 1 105 ? -5.993 0.857 7.407 1.00 90.00 105 GLN A C 1
ATOM 873 O O . GLN A 1 105 ? -5.102 1.712 7.440 1.00 90.00 105 GLN A O 1
ATOM 878 N N . LYS A 1 106 ? -5.998 -0.145 6.521 1.00 96.00 106 LYS A N 1
ATOM 879 C CA . LYS A 1 106 ? -4.918 -0.331 5.547 1.00 96.00 106 LYS A CA 1
ATOM 880 C C . LYS A 1 106 ? -5.264 0.247 4.183 1.00 96.00 106 LYS A C 1
ATOM 882 O O . LYS A 1 106 ? -6.367 0.026 3.682 1.00 96.00 106 LYS A O 1
ATOM 887 N N . ILE A 1 107 ? -4.305 0.920 3.561 1.00 97.69 107 ILE A N 1
ATOM 888 C CA . ILE A 1 107 ? -4.383 1.365 2.166 1.00 97.69 107 ILE A CA 1
ATOM 889 C C . ILE A 1 107 ? -3.327 0.604 1.371 1.00 97.69 107 ILE A C 1
ATOM 891 O O . ILE A 1 107 ? -2.181 0.496 1.810 1.00 97.69 107 ILE A O 1
ATOM 895 N N . LEU A 1 108 ? -3.722 0.068 0.218 1.00 98.38 108 LEU A N 1
ATOM 896 C CA . LEU A 1 108 ? -2.817 -0.625 -0.688 1.00 98.38 108 LEU A CA 1
ATOM 897 C C . LEU A 1 108 ? -2.302 0.340 -1.756 1.00 98.38 108 LEU A C 1
ATOM 899 O O . LEU A 1 108 ? -3.091 0.859 -2.542 1.00 98.38 108 LEU A O 1
ATOM 903 N N . PHE A 1 109 ? -0.992 0.553 -1.797 1.00 98.56 109 PHE A N 1
ATOM 904 C CA . PHE A 1 109 ? -0.311 1.260 -2.878 1.00 98.56 109 PHE A CA 1
ATOM 905 C C . PHE A 1 109 ? 0.230 0.230 -3.868 1.00 98.56 109 PHE A C 1
ATOM 907 O O . PHE A 1 109 ? 0.982 -0.667 -3.487 1.00 98.56 109 PHE A O 1
ATOM 914 N N . VAL A 1 110 ? -0.143 0.352 -5.138 1.00 98.50 110 VAL A N 1
ATOM 915 C CA . VAL A 1 110 ? 0.344 -0.508 -6.215 1.00 98.50 110 VAL A CA 1
ATOM 916 C C . VAL A 1 110 ? 1.353 0.253 -7.061 1.00 98.50 110 VAL A C 1
ATOM 918 O O . VAL A 1 110 ? 1.063 1.334 -7.576 1.00 98.50 110 VAL A O 1
ATOM 921 N N . LEU A 1 111 ? 2.536 -0.342 -7.188 1.00 98.44 111 LEU A N 1
ATOM 922 C CA . LEU A 1 111 ? 3.657 0.125 -7.991 1.00 98.44 111 LEU A CA 1
ATOM 923 C C . LEU A 1 111 ? 3.841 -0.792 -9.207 1.00 98.44 111 LEU A C 1
ATOM 925 O O . LEU A 1 111 ? 3.470 -1.967 -9.182 1.00 98.44 111 LEU A O 1
ATOM 929 N N . THR A 1 112 ? 4.463 -0.268 -10.258 1.00 98.12 112 THR A N 1
ATOM 930 C CA . THR A 1 112 ? 4.929 -1.080 -11.390 1.00 98.12 112 THR A CA 1
ATOM 931 C C . THR A 1 112 ? 6.088 -2.002 -10.977 1.00 98.12 112 THR A C 1
ATOM 933 O O . THR A 1 112 ? 6.803 -1.735 -10.011 1.00 98.12 112 THR A O 1
ATOM 936 N N . SER A 1 113 ? 6.287 -3.087 -11.722 1.00 97.75 113 SER A N 1
ATOM 937 C CA . SER A 1 113 ? 7.476 -3.947 -11.711 1.00 97.75 113 SER A CA 1
ATOM 938 C C . SER A 1 113 ? 8.305 -3.811 -13.006 1.00 97.75 113 SER A C 1
ATOM 940 O O . SER A 1 113 ? 9.116 -4.698 -13.308 1.00 97.75 113 SER A O 1
ATOM 942 N N . HIS A 1 114 ? 8.066 -2.765 -13.804 1.00 97.50 114 HIS A N 1
ATOM 943 C CA . HIS A 1 114 ? 8.729 -2.492 -15.079 1.00 97.50 114 HIS A CA 1
ATOM 944 C C . HIS A 1 114 ? 9.757 -1.360 -14.946 1.00 97.50 114 HIS A C 1
ATOM 946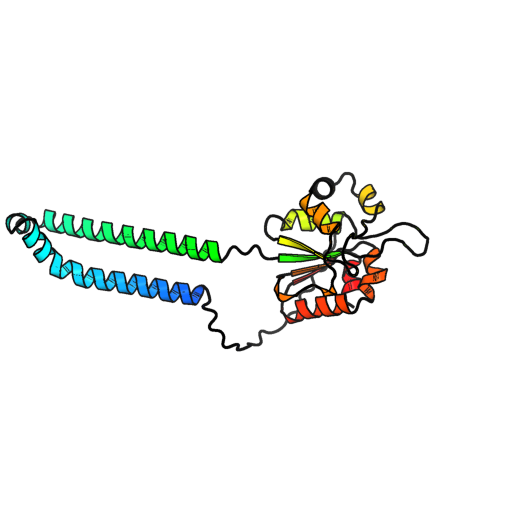 O O . HIS A 1 114 ? 9.440 -0.296 -14.420 1.00 97.50 114 HIS A O 1
ATOM 952 N N . ASP A 1 115 ? 10.982 -1.589 -15.424 1.00 96.69 115 ASP A N 1
ATOM 953 C CA . ASP A 1 115 ? 12.163 -0.778 -15.102 1.00 96.69 115 ASP A CA 1
ATOM 954 C C . ASP A 1 115 ? 12.889 -0.175 -16.314 1.00 96.69 115 ASP A C 1
ATOM 956 O O . ASP A 1 115 ? 13.800 0.631 -16.128 1.00 96.69 115 ASP A O 1
ATOM 960 N N . ILE A 1 116 ? 12.536 -0.538 -17.553 1.00 96.56 116 ILE A N 1
ATOM 961 C CA . ILE A 1 116 ? 13.284 -0.124 -18.752 1.00 96.56 116 ILE A CA 1
ATOM 962 C C . ILE A 1 116 ? 12.348 0.179 -19.925 1.00 96.56 116 ILE A C 1
ATOM 964 O O . ILE A 1 116 ? 11.601 -0.678 -20.377 1.00 96.56 116 ILE A O 1
ATOM 968 N N . PHE A 1 117 ? 12.465 1.370 -20.505 1.00 95.31 117 PHE A N 1
ATOM 969 C CA . PHE A 1 117 ? 11.794 1.722 -21.755 1.00 95.31 117 PHE A CA 1
ATOM 970 C C . PHE A 1 117 ? 12.293 0.889 -22.953 1.00 95.31 117 PHE A C 1
ATOM 972 O O . PHE A 1 117 ? 13.448 0.465 -22.978 1.00 95.31 117 PHE A O 1
ATOM 979 N N . PRO A 1 118 ? 11.514 0.774 -24.048 1.00 93.81 118 PRO A N 1
ATOM 980 C CA . PRO A 1 118 ? 11.952 0.085 -25.270 1.00 93.81 118 PRO A CA 1
ATOM 981 C C . PRO A 1 118 ? 13.249 0.628 -25.897 1.00 93.81 118 PRO A C 1
ATOM 983 O O . PRO A 1 118 ? 13.924 -0.078 -26.640 1.00 93.81 118 PRO A O 1
ATOM 986 N N . ASN A 1 119 ? 13.601 1.884 -25.611 1.00 93.44 119 ASN A N 1
ATOM 987 C CA . ASN A 1 119 ? 14.839 2.525 -26.060 1.00 93.44 119 ASN A CA 1
ATOM 988 C C . ASN A 1 119 ? 16.046 2.263 -25.129 1.00 93.44 119 ASN A C 1
ATOM 990 O O . ASN A 1 119 ? 17.119 2.809 -25.367 1.00 93.44 119 ASN A O 1
ATOM 994 N N . GLY A 1 120 ? 15.879 1.449 -24.083 1.00 94.12 120 GLY A N 1
ATOM 995 C CA . GLY A 1 120 ? 16.929 1.061 -23.139 1.00 94.12 120 GLY A CA 1
ATOM 996 C C . GLY A 1 120 ? 17.152 2.027 -21.972 1.00 94.12 120 GLY A C 1
ATOM 997 O O . GLY A 1 120 ? 17.980 1.738 -21.111 1.00 94.12 120 GLY A O 1
ATOM 998 N N . HIS A 1 121 ? 16.440 3.156 -21.907 1.00 94.94 121 HIS A N 1
ATOM 999 C CA . HIS A 1 121 ? 16.530 4.067 -20.764 1.00 94.94 121 HIS A CA 1
ATOM 1000 C C . HIS A 1 121 ? 15.756 3.526 -19.550 1.00 94.94 121 HIS A C 1
ATOM 1002 O O . HIS A 1 121 ? 14.692 2.931 -19.735 1.00 94.94 121 HIS A O 1
ATOM 1008 N N . PRO A 1 122 ? 16.240 3.743 -18.311 1.00 96.69 122 PRO A N 1
ATOM 1009 C CA . PRO A 1 122 ? 15.536 3.291 -17.117 1.00 96.69 122 PRO A CA 1
ATOM 1010 C C . PRO A 1 122 ? 14.211 4.041 -16.926 1.00 96.69 122 PRO A C 1
ATOM 1012 O O . PRO A 1 122 ? 14.091 5.221 -17.258 1.00 96.69 122 PRO A O 1
ATOM 1015 N N . THR A 1 123 ? 13.228 3.349 -16.363 1.00 96.81 123 THR A N 1
ATOM 1016 C CA . THR A 1 123 ? 11.933 3.882 -15.935 1.00 96.81 123 THR A CA 1
ATOM 1017 C C . THR A 1 123 ? 11.478 3.197 -14.645 1.00 96.81 123 THR A C 1
ATOM 1019 O O . THR A 1 123 ? 12.236 2.456 -14.025 1.00 96.81 123 THR A O 1
ATOM 1022 N N . GLY A 1 124 ? 10.255 3.479 -14.210 1.00 97.38 124 GLY A N 1
ATOM 1023 C CA . GLY A 1 124 ? 9.695 2.937 -12.987 1.00 97.38 124 GLY A CA 1
ATOM 1024 C C . GLY A 1 124 ? 8.429 3.664 -12.565 1.00 97.38 124 GLY A C 1
ATOM 1025 O O . GLY A 1 124 ? 7.749 4.302 -13.380 1.00 97.38 124 GLY A O 1
ATOM 1026 N N . TRP A 1 125 ? 8.131 3.581 -11.270 1.00 98.06 125 TRP A N 1
ATOM 1027 C CA . TRP A 1 125 ? 7.133 4.437 -10.637 1.00 98.06 125 TRP A CA 1
ATOM 1028 C C . TRP A 1 125 ? 7.705 5.839 -10.363 1.00 98.06 125 TRP A C 1
ATOM 1030 O O . TRP A 1 125 ? 8.916 6.016 -10.233 1.00 98.06 125 TRP A O 1
ATOM 1040 N N . CYS A 1 126 ? 6.839 6.852 -10.311 1.00 97.94 126 CYS A N 1
ATOM 1041 C CA . CYS A 1 126 ? 7.230 8.258 -10.142 1.00 97.94 126 CYS A CA 1
ATOM 1042 C C . CYS A 1 126 ? 7.322 8.651 -8.657 1.00 97.94 126 CYS A C 1
ATOM 1044 O O . CYS A 1 126 ? 6.342 8.514 -7.924 1.00 97.94 126 CYS A O 1
ATOM 1046 N N . LEU A 1 127 ? 8.470 9.187 -8.218 1.00 97.88 127 LEU A N 1
ATOM 1047 C CA . LEU A 1 127 ? 8.738 9.538 -6.815 1.00 97.88 127 LEU A CA 1
ATOM 1048 C C . LEU A 1 127 ? 7.649 10.394 -6.135 1.00 97.88 127 LEU A C 1
ATOM 1050 O O . LEU A 1 127 ? 7.085 9.931 -5.141 1.00 97.88 127 LEU A O 1
ATOM 1054 N N . PRO A 1 128 ? 7.321 11.609 -6.620 1.00 96.88 128 PRO A N 1
ATOM 1055 C CA . PRO A 1 128 ? 6.344 12.481 -5.956 1.00 96.88 128 PRO A CA 1
ATOM 1056 C C . PRO A 1 128 ? 4.940 11.869 -5.895 1.00 96.88 128 PRO A C 1
ATOM 1058 O O . PRO A 1 128 ? 4.188 12.123 -4.958 1.00 96.88 128 PRO A O 1
ATOM 1061 N N . GLU A 1 129 ? 4.589 11.016 -6.858 1.00 97.00 129 GLU A N 1
ATOM 1062 C CA . GLU A 1 129 ? 3.272 10.380 -6.929 1.00 97.00 129 GLU A CA 1
ATOM 1063 C C . GLU A 1 129 ? 3.071 9.292 -5.867 1.00 97.00 129 GLU A C 1
ATOM 1065 O O . GLU A 1 129 ? 1.929 8.968 -5.544 1.00 97.00 129 GLU A O 1
ATOM 1070 N N . ALA A 1 130 ? 4.154 8.754 -5.299 1.00 97.31 130 ALA A N 1
ATOM 1071 C CA . ALA A 1 130 ? 4.112 7.927 -4.095 1.00 97.31 130 ALA A CA 1
ATOM 1072 C C . ALA A 1 130 ? 4.352 8.759 -2.825 1.00 97.31 130 ALA A C 1
ATOM 1074 O O . ALA A 1 130 ? 3.625 8.600 -1.846 1.00 97.31 130 ALA A O 1
ATOM 1075 N N . ALA A 1 131 ? 5.352 9.646 -2.845 1.00 97.38 131 ALA A N 1
ATOM 1076 C CA . ALA A 1 131 ? 5.822 10.375 -1.670 1.00 97.38 131 ALA A CA 1
ATOM 1077 C C . ALA A 1 131 ? 4.763 11.325 -1.099 1.00 97.38 131 ALA A C 1
ATOM 1079 O O . ALA A 1 131 ? 4.436 11.231 0.082 1.00 97.38 131 ALA A O 1
ATOM 1080 N N . HIS A 1 132 ? 4.177 12.188 -1.934 1.00 96.75 132 HIS A N 1
ATOM 1081 C CA . HIS A 1 132 ? 3.189 13.179 -1.491 1.00 96.75 132 HIS A CA 1
ATOM 1082 C C . HIS A 1 132 ? 1.960 12.527 -0.831 1.00 96.75 132 HIS A C 1
ATOM 1084 O O . HIS A 1 132 ? 1.634 12.878 0.307 1.00 96.75 132 HIS A O 1
ATOM 1090 N N . PRO A 1 133 ? 1.277 11.537 -1.450 1.00 95.50 133 PRO A N 1
ATOM 1091 C CA . PRO A 1 133 ? 0.163 10.876 -0.776 1.00 95.50 133 PRO A CA 1
ATOM 1092 C C . PRO A 1 133 ? 0.607 10.041 0.431 1.00 95.50 133 PRO A C 1
ATOM 1094 O O . PRO A 1 133 ? -0.145 9.964 1.400 1.00 95.50 133 PRO A O 1
ATOM 1097 N N . TYR A 1 134 ? 1.805 9.444 0.424 1.00 96.81 134 TYR A N 1
ATOM 1098 C CA . TYR A 1 134 ? 2.317 8.716 1.588 1.00 96.81 134 TYR A CA 1
ATOM 1099 C C . TYR A 1 134 ? 2.481 9.632 2.806 1.00 96.81 134 TYR A C 1
ATOM 1101 O O . TYR A 1 134 ? 1.924 9.323 3.857 1.00 96.81 134 TYR A O 1
ATOM 1109 N N . CYS A 1 135 ? 3.160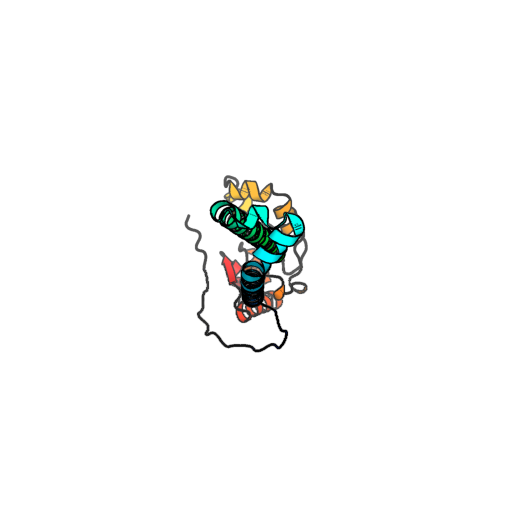 10.775 2.660 1.00 93.56 135 CYS A N 1
ATOM 1110 C CA . CYS A 1 135 ? 3.413 11.719 3.755 1.00 93.56 135 CYS A CA 1
ATOM 1111 C C . CYS A 1 135 ? 2.117 12.244 4.394 1.00 93.56 135 CYS A C 1
ATOM 1113 O O . CYS A 1 135 ? 2.053 12.459 5.604 1.00 93.56 135 CYS A O 1
ATOM 1115 N N . VAL A 1 136 ? 1.053 12.405 3.601 1.00 93.44 136 VAL A N 1
ATOM 1116 C CA . VAL A 1 136 ? -0.266 12.811 4.110 1.00 93.44 136 VAL A CA 1
ATOM 1117 C C . VAL A 1 136 ? -0.978 11.664 4.836 1.00 93.44 136 VAL A C 1
ATOM 1119 O O . VAL A 1 136 ? -1.678 11.899 5.820 1.00 93.44 136 VAL A O 1
ATOM 1122 N N . LEU A 1 137 ? -0.843 10.423 4.363 1.00 93.25 137 LEU A N 1
ATOM 1123 C CA . LEU A 1 137 ? -1.661 9.293 4.818 1.00 93.25 137 LEU A CA 1
ATOM 1124 C C . LEU A 1 137 ? -1.010 8.444 5.917 1.00 93.25 137 LEU A C 1
ATOM 1126 O O . LEU A 1 137 ? -1.733 7.796 6.675 1.00 93.25 137 LEU A O 1
ATOM 1130 N N . GLU A 1 138 ? 0.318 8.431 6.034 1.00 91.88 138 GLU A N 1
ATOM 1131 C CA . GLU A 1 138 ? 1.048 7.479 6.885 1.00 91.88 138 GLU A CA 1
ATOM 1132 C C . GLU A 1 138 ? 0.740 7.591 8.387 1.00 91.88 138 GLU A C 1
ATOM 1134 O O . GLU A 1 138 ? 0.850 6.606 9.120 1.00 91.88 138 GLU A O 1
ATOM 1139 N N . ASN A 1 139 ? 0.309 8.774 8.836 1.00 89.25 139 ASN A N 1
ATOM 1140 C CA . ASN A 1 139 ? -0.064 9.047 10.227 1.00 89.25 139 ASN A CA 1
ATOM 1141 C C . ASN A 1 139 ? -1.507 8.628 10.553 1.00 89.25 139 ASN A C 1
ATOM 1143 O O . ASN A 1 139 ? -1.910 8.628 11.716 1.00 89.25 139 ASN A O 1
ATOM 1147 N N . HIS A 1 140 ? -2.295 8.281 9.534 1.00 89.31 140 HIS A N 1
ATOM 1148 C CA . HIS A 1 140 ? -3.715 7.950 9.660 1.00 89.31 140 HIS A CA 1
ATOM 1149 C C . HIS A 1 140 ? -4.019 6.503 9.260 1.00 89.31 140 HIS A C 1
ATOM 1151 O O . HIS A 1 140 ? -4.948 5.894 9.791 1.00 89.31 140 HIS A O 1
ATOM 1157 N N . PHE A 1 141 ? -3.226 5.944 8.347 1.00 93.62 141 PHE A N 1
ATOM 1158 C CA . PHE A 1 141 ? -3.443 4.630 7.760 1.00 93.62 141 PHE A CA 1
ATOM 1159 C C . PHE A 1 141 ? -2.158 3.810 7.750 1.00 93.62 141 PHE A C 1
ATOM 1161 O O . PHE A 1 141 ? -1.047 4.325 7.648 1.00 93.62 141 PHE A O 1
ATOM 1168 N N . THR A 1 142 ? -2.309 2.490 7.805 1.00 94.81 142 THR A N 1
ATOM 1169 C CA . THR A 1 142 ? -1.201 1.584 7.497 1.00 94.81 142 THR A CA 1
ATOM 1170 C C . THR A 1 142 ? -1.094 1.441 5.985 1.00 94.81 142 THR A C 1
ATOM 1172 O O . THR A 1 142 ? -1.998 0.911 5.344 1.00 94.81 142 THR A O 1
ATOM 1175 N N . ILE A 1 143 ? 0.002 1.917 5.409 1.00 96.69 143 ILE A N 1
ATOM 1176 C CA . ILE A 1 143 ? 0.251 1.803 3.972 1.00 96.69 143 ILE A CA 1
ATOM 1177 C C . ILE A 1 143 ? 1.034 0.519 3.720 1.00 96.69 143 ILE A C 1
ATOM 1179 O O . ILE A 1 143 ? 2.096 0.308 4.306 1.00 96.69 143 ILE A O 1
ATOM 1183 N N . GLU A 1 144 ? 0.496 -0.340 2.862 1.00 97.62 144 GLU A N 1
ATOM 1184 C CA . GLU A 1 144 ? 1.207 -1.503 2.340 1.00 97.62 144 GLU A CA 1
ATOM 1185 C C . GLU A 1 144 ? 1.408 -1.357 0.836 1.00 97.62 144 GLU A C 1
ATOM 1187 O O . GLU A 1 144 ? 0.615 -0.715 0.148 1.00 97.62 144 GLU A O 1
ATOM 1192 N N . TRP A 1 145 ? 2.464 -1.985 0.334 1.00 98.44 145 TRP A N 1
ATOM 1193 C CA . TRP A 1 145 ? 2.916 -1.827 -1.039 1.00 98.44 145 TRP A CA 1
ATOM 1194 C C . TRP A 1 145 ? 2.807 -3.154 -1.775 1.00 98.44 145 TRP A C 1
ATOM 1196 O O . TRP A 1 145 ? 3.161 -4.203 -1.228 1.00 98.44 145 TRP A O 1
ATOM 1206 N N . ALA A 1 146 ? 2.349 -3.112 -3.018 1.00 98.50 146 ALA A N 1
ATOM 1207 C CA . ALA A 1 146 ? 2.295 -4.269 -3.893 1.00 98.50 146 ALA A CA 1
ATOM 1208 C C . ALA A 1 146 ? 2.771 -3.934 -5.305 1.00 98.50 146 ALA A C 1
ATOM 1210 O O . ALA A 1 146 ? 2.747 -2.783 -5.729 1.00 98.50 146 ALA A O 1
ATOM 1211 N N . SER A 1 147 ? 3.199 -4.957 -6.033 1.00 98.25 147 SER A N 1
ATOM 1212 C CA . SER A 1 147 ? 3.541 -4.857 -7.449 1.00 98.25 147 SER A CA 1
ATOM 1213 C C . SER A 1 147 ? 3.231 -6.178 -8.166 1.00 98.25 147 SER A C 1
ATOM 1215 O O . SER A 1 147 ? 3.091 -7.215 -7.499 1.00 98.25 147 SER A O 1
ATOM 1217 N N . PRO A 1 148 ? 3.100 -6.188 -9.507 1.00 97.25 148 PRO A N 1
ATOM 1218 C CA . PRO A 1 148 ? 2.816 -7.405 -10.272 1.00 97.25 148 PRO A CA 1
ATOM 1219 C C . PRO A 1 148 ? 3.721 -8.592 -9.928 1.00 97.25 148 PRO A C 1
ATOM 1221 O O . PRO A 1 148 ? 3.250 -9.724 -9.774 1.00 97.25 148 PRO A O 1
ATOM 1224 N N . LYS A 1 149 ? 5.026 -8.343 -9.764 1.00 97.12 149 LYS A N 1
ATOM 1225 C CA . LYS A 1 149 ? 6.018 -9.386 -9.464 1.00 97.12 149 LYS A CA 1
ATOM 1226 C C . LYS A 1 149 ? 6.281 -9.563 -7.964 1.00 97.12 149 LYS A C 1
ATOM 1228 O O . LYS A 1 149 ? 6.782 -10.620 -7.581 1.00 97.12 149 LYS A O 1
ATOM 1233 N N . GLY A 1 150 ? 5.905 -8.593 -7.129 1.00 97.00 150 GLY A N 1
ATOM 1234 C CA . GLY A 1 150 ? 6.358 -8.511 -5.739 1.00 97.00 150 GLY A CA 1
ATOM 1235 C C . GLY A 1 150 ? 7.861 -8.210 -5.638 1.00 97.00 150 GLY A C 1
ATOM 1236 O O . GLY A 1 150 ? 8.567 -8.128 -6.643 1.00 97.00 150 GLY A O 1
ATOM 1237 N N . GLY A 1 151 ? 8.366 -8.052 -4.416 1.00 97.06 151 GLY A N 1
ATOM 1238 C CA . GLY A 1 151 ? 9.761 -7.692 -4.160 1.00 97.06 151 GLY A CA 1
ATOM 1239 C C . GLY A 1 151 ? 10.063 -6.234 -4.510 1.00 97.06 151 GLY A C 1
ATOM 1240 O O . GLY A 1 151 ? 9.253 -5.347 -4.234 1.00 97.06 151 GLY A O 1
ATOM 1241 N N . HIS A 1 152 ? 11.229 -5.979 -5.097 1.00 96.81 152 HIS A N 1
ATOM 1242 C CA . HIS A 1 152 ? 11.681 -4.623 -5.404 1.00 96.81 152 HIS A CA 1
ATOM 1243 C C . HIS A 1 152 ? 10.859 -3.984 -6.533 1.00 96.81 152 HIS A C 1
ATOM 1245 O O . HIS A 1 152 ? 10.808 -4.520 -7.642 1.00 96.81 152 HIS A O 1
ATOM 1251 N N . ALA A 1 153 ? 10.257 -2.822 -6.265 1.00 97.19 153 ALA A N 1
ATOM 1252 C CA . ALA A 1 153 ? 9.589 -2.009 -7.277 1.00 97.19 153 ALA A CA 1
ATOM 1253 C C . ALA A 1 153 ? 10.532 -0.904 -7.803 1.00 97.19 153 ALA A C 1
ATOM 1255 O O . ALA A 1 153 ? 10.982 -0.070 -7.009 1.00 97.19 153 ALA A O 1
ATOM 1256 N N . PRO A 1 154 ? 10.811 -0.847 -9.119 1.00 97.62 154 PRO A N 1
ATOM 1257 C CA . PRO A 1 154 ? 11.778 0.081 -9.700 1.00 97.62 154 PRO A CA 1
ATOM 1258 C C . PRO A 1 154 ? 11.292 1.531 -9.639 1.00 97.62 154 PRO A C 1
ATOM 1260 O O . PRO A 1 154 ? 10.223 1.859 -10.151 1.00 97.62 154 PRO A O 1
ATOM 1263 N N . LEU A 1 155 ? 12.098 2.403 -9.036 1.00 97.88 155 LEU A N 1
ATOM 1264 C CA . LEU A 1 155 ? 11.873 3.848 -8.992 1.00 97.88 155 LEU A CA 1
ATOM 1265 C C . LEU A 1 155 ? 12.461 4.518 -10.239 1.00 97.88 155 LEU A C 1
ATOM 1267 O O . LEU A 1 155 ? 13.624 4.279 -10.557 1.00 97.88 155 LEU A O 1
ATOM 1271 N N . ASP A 1 156 ? 11.701 5.395 -10.903 1.00 97.50 156 ASP A N 1
ATOM 1272 C CA . ASP A 1 156 ? 12.188 6.154 -12.061 1.00 97.50 156 ASP A CA 1
ATOM 1273 C C . ASP A 1 156 ? 13.283 7.156 -11.630 1.00 97.50 156 ASP A C 1
ATOM 1275 O O . ASP A 1 156 ? 12.963 8.143 -10.949 1.00 97.50 156 ASP A O 1
ATOM 1279 N N . PRO A 1 157 ? 14.556 6.977 -12.044 1.00 96.94 157 PRO A N 1
ATOM 1280 C CA . PRO A 1 157 ? 15.651 7.871 -11.663 1.00 96.94 157 PRO A CA 1
ATOM 1281 C C . PRO A 1 157 ? 15.432 9.315 -12.121 1.00 96.94 157 PRO A C 1
ATOM 1283 O O . PRO A 1 157 ? 15.861 10.252 -11.449 1.00 96.94 157 PRO A O 1
ATOM 1286 N N . SER A 1 158 ? 14.730 9.514 -13.241 1.00 95.81 158 SER A N 1
ATOM 1287 C CA . SER A 1 158 ? 14.434 10.853 -13.755 1.00 95.81 158 SER A CA 1
ATOM 1288 C C . SER A 1 158 ? 13.496 11.602 -12.812 1.00 95.81 158 SER A C 1
ATOM 1290 O O . SER A 1 158 ? 13.636 12.809 -12.622 1.00 95.81 158 SER A O 1
ATOM 1292 N N . SER A 1 159 ? 12.559 10.891 -12.174 1.00 96.12 159 SER A N 1
ATOM 1293 C CA . SER A 1 159 ? 11.677 11.486 -11.165 1.00 96.12 159 SER A CA 1
ATOM 1294 C C . SER A 1 159 ? 12.440 11.893 -9.901 1.00 96.12 159 SER A C 1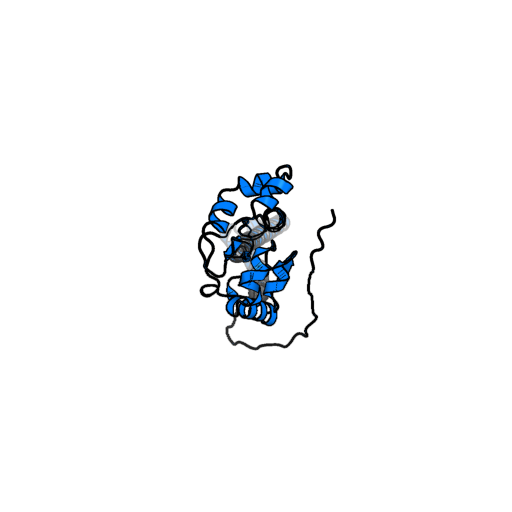
ATOM 1296 O O . SER A 1 159 ? 12.143 12.934 -9.322 1.00 96.12 159 SER A O 1
ATOM 1298 N N . VAL A 1 160 ? 13.474 11.138 -9.518 1.00 96.62 160 VAL A N 1
ATOM 1299 C CA . VAL A 1 160 ? 14.340 11.484 -8.381 1.00 96.62 160 VAL A CA 1
ATOM 1300 C C . VAL A 1 160 ? 15.108 12.772 -8.660 1.00 96.62 160 VAL A C 1
ATOM 1302 O O . VAL A 1 160 ? 15.110 13.671 -7.826 1.00 96.62 160 VAL A O 1
ATOM 1305 N N . GLU A 1 161 ? 15.716 12.891 -9.842 1.00 96.62 161 GLU A N 1
ATOM 1306 C CA . GLU A 1 161 ? 16.479 14.089 -10.211 1.00 96.62 161 GLU A CA 1
ATOM 1307 C C . GLU A 1 161 ? 15.576 15.324 -10.339 1.00 96.62 161 GLU A C 1
ATOM 1309 O O . GLU A 1 161 ? 15.896 16.386 -9.805 1.00 96.62 161 GLU A O 1
ATOM 1314 N N . ASN A 1 162 ? 14.414 15.183 -10.986 1.00 95.62 162 ASN A N 1
ATOM 1315 C CA . ASN A 1 162 ? 13.478 16.291 -11.199 1.00 95.62 162 ASN A CA 1
ATOM 1316 C C . ASN A 1 162 ? 12.872 16.833 -9.894 1.00 95.62 162 ASN A C 1
ATOM 1318 O O . ASN A 1 162 ? 12.529 18.012 -9.825 1.00 95.62 162 ASN A O 1
ATOM 1322 N N . PHE A 1 163 ? 12.744 15.988 -8.866 1.00 95.88 163 PHE A N 1
ATOM 1323 C CA . PHE A 1 163 ? 12.157 16.338 -7.568 1.00 95.88 163 PHE A CA 1
ATOM 1324 C C . PHE A 1 163 ? 13.181 16.304 -6.429 1.00 95.88 163 PHE A C 1
ATOM 1326 O O . PHE A 1 163 ? 12.816 16.263 -5.255 1.00 95.88 163 PHE A O 1
ATOM 1333 N N . LYS A 1 164 ? 14.477 16.390 -6.748 1.00 94.44 164 LYS A N 1
ATOM 1334 C CA . LYS A 1 164 ? 15.556 16.332 -5.755 1.00 94.44 164 LYS A CA 1
ATOM 1335 C C . LYS A 1 164 ? 15.507 17.435 -4.711 1.00 94.44 164 LYS A C 1
ATOM 1337 O O . LYS A 1 164 ? 16.150 17.282 -3.683 1.00 94.44 164 LYS A O 1
ATOM 1342 N N . ASP A 1 165 ? 14.812 18.543 -4.977 1.00 96.12 165 ASP A N 1
ATOM 1343 C CA . ASP A 1 165 ? 14.677 19.687 -4.071 1.00 96.12 165 ASP A CA 1
ATOM 1344 C C . ASP A 1 165 ? 13.365 19.695 -3.276 1.00 96.12 165 ASP A C 1
ATOM 1346 O O . ASP A 1 165 ? 13.238 20.467 -2.324 1.00 96.12 165 ASP A O 1
ATOM 1350 N N . ASP A 1 166 ? 12.435 18.799 -3.605 1.00 97.19 166 ASP A N 1
ATOM 1351 C CA . ASP A 1 166 ? 11.145 18.657 -2.937 1.00 97.19 166 ASP A CA 1
ATOM 1352 C C . ASP A 1 166 ? 11.318 18.056 -1.529 1.00 97.19 166 ASP A C 1
ATOM 1354 O O . ASP A 1 166 ? 12.000 17.047 -1.329 1.00 97.19 166 ASP A O 1
ATOM 1358 N N . VAL A 1 167 ? 10.736 18.719 -0.527 1.00 96.19 167 VAL A N 1
ATOM 1359 C CA . VAL A 1 167 ? 10.929 18.376 0.889 1.00 96.19 167 VAL A CA 1
ATOM 1360 C C . VAL A 1 167 ? 10.287 17.033 1.234 1.00 96.19 167 VAL A C 1
ATOM 1362 O O . VAL A 1 167 ? 10.918 16.227 1.917 1.00 96.19 167 VAL A O 1
ATOM 1365 N N . GLU A 1 168 ? 9.074 16.777 0.748 1.00 94.50 168 GLU A N 1
ATOM 1366 C CA . GLU A 1 168 ? 8.344 15.533 1.015 1.00 94.50 168 GLU A CA 1
ATOM 1367 C C . GLU A 1 168 ? 9.024 14.356 0.308 1.00 94.50 168 GLU A C 1
ATOM 1369 O O . GLU A 1 168 ? 9.205 13.295 0.900 1.00 94.50 168 GLU A O 1
ATOM 1374 N N . CYS A 1 169 ? 9.523 14.563 -0.914 1.00 96.81 169 CYS A N 1
ATOM 1375 C CA . CYS A 1 169 ? 10.308 13.557 -1.630 1.00 96.81 169 CYS A CA 1
ATOM 1376 C C . CYS A 1 169 ? 11.606 13.200 -0.886 1.00 96.81 169 CYS A C 1
ATOM 1378 O O . CYS A 1 169 ? 11.925 12.020 -0.733 1.00 96.81 169 CYS A O 1
ATOM 1380 N N . LYS A 1 170 ? 12.343 14.194 -0.366 1.00 97.25 170 LYS A N 1
ATOM 1381 C CA . LYS A 1 170 ? 13.545 13.959 0.461 1.00 97.25 170 LYS A CA 1
ATOM 1382 C C . LYS A 1 170 ? 13.225 13.182 1.736 1.00 97.25 170 LYS A C 1
ATOM 1384 O O . LYS A 1 170 ? 13.971 12.272 2.104 1.00 97.25 170 LYS A O 1
ATOM 1389 N N . GLN A 1 171 ? 12.140 13.554 2.415 1.00 95.56 171 GLN A N 1
ATOM 1390 C CA . GLN A 1 171 ? 11.682 12.882 3.631 1.00 95.56 171 GLN A CA 1
ATOM 1391 C C . GLN A 1 171 ? 11.304 11.430 3.341 1.00 95.56 171 GLN A C 1
ATOM 1393 O O . GLN A 1 171 ? 11.818 10.536 4.005 1.00 95.56 171 GLN A O 1
ATOM 1398 N N . PHE A 1 172 ? 10.508 11.190 2.300 1.00 97.19 172 PHE A N 1
ATOM 1399 C CA . PHE A 1 172 ? 10.091 9.857 1.874 1.00 97.19 172 PHE A CA 1
ATOM 1400 C C . PHE A 1 172 ? 11.275 8.947 1.521 1.00 97.19 172 PHE A C 1
ATOM 1402 O O . PHE A 1 172 ? 11.329 7.799 1.954 1.00 97.19 172 PHE A O 1
ATOM 1409 N N . LEU A 1 173 ? 12.270 9.457 0.785 1.00 96.50 173 LEU A N 1
ATOM 1410 C CA . LEU A 1 173 ? 13.487 8.699 0.464 1.00 96.50 173 LEU A CA 1
ATOM 1411 C C . LEU A 1 173 ? 14.345 8.378 1.698 1.00 96.50 173 LEU A C 1
ATOM 1413 O O . LEU A 1 173 ? 15.101 7.406 1.682 1.00 96.50 173 LEU A O 1
ATOM 1417 N N . SER A 1 174 ? 14.238 9.191 2.751 1.00 95.94 174 SER A N 1
ATOM 1418 C CA . SER A 1 174 ? 14.956 9.003 4.016 1.00 95.94 174 SER A CA 1
ATOM 1419 C C . SER A 1 174 ? 14.167 8.170 5.035 1.00 95.94 174 SER A C 1
ATOM 1421 O O . SER A 1 174 ? 14.727 7.769 6.056 1.00 95.94 174 SER A O 1
ATOM 1423 N N . ASP A 1 175 ? 12.882 7.904 4.783 1.00 96.88 175 ASP A N 1
ATOM 1424 C CA . ASP A 1 175 ? 12.036 7.092 5.650 1.00 96.88 175 ASP A CA 1
ATOM 1425 C C . ASP A 1 175 ? 12.293 5.598 5.411 1.00 96.88 175 ASP A C 1
ATOM 1427 O O . ASP A 1 175 ? 11.963 5.021 4.372 1.00 96.88 175 ASP A O 1
ATOM 1431 N N . ASN A 1 176 ? 12.855 4.941 6.427 1.00 96.69 176 ASN A N 1
ATOM 1432 C CA . ASN A 1 176 ? 13.128 3.509 6.404 1.00 96.69 176 ASN A CA 1
ATOM 1433 C C . ASN A 1 176 ? 11.860 2.660 6.241 1.00 96.69 176 ASN A C 1
ATOM 1435 O O . ASN A 1 176 ? 11.934 1.590 5.640 1.00 96.69 176 ASN A O 1
ATOM 1439 N N . LYS A 1 177 ? 10.710 3.104 6.761 1.00 94.88 177 LYS A N 1
ATOM 1440 C CA . LYS A 1 177 ? 9.443 2.370 6.655 1.00 94.88 177 LYS A CA 1
ATOM 1441 C C . LYS A 1 177 ? 8.922 2.407 5.221 1.00 94.88 177 LYS A C 1
ATOM 1443 O O . LYS A 1 177 ? 8.608 1.351 4.670 1.00 94.88 177 LYS A O 1
ATOM 1448 N N . ALA A 1 178 ? 8.887 3.591 4.608 1.00 95.31 178 ALA A N 1
ATOM 1449 C CA . ALA A 1 178 ? 8.577 3.744 3.190 1.00 95.31 178 ALA A CA 1
ATOM 1450 C C . ALA A 1 178 ? 9.520 2.896 2.329 1.00 95.31 178 ALA A C 1
ATOM 1452 O O . ALA A 1 178 ? 9.059 2.080 1.529 1.00 95.31 178 ALA A O 1
ATOM 1453 N N . LYS A 1 179 ? 10.833 3.024 2.569 1.00 95.69 179 LYS A N 1
ATOM 1454 C CA . LYS A 1 179 ? 11.878 2.306 1.835 1.00 95.69 179 LYS A CA 1
ATOM 1455 C C . LYS A 1 179 ? 11.741 0.796 1.898 1.00 95.69 179 LYS A C 1
ATOM 1457 O O . LYS A 1 179 ? 11.692 0.144 0.860 1.00 95.69 179 LYS A O 1
ATOM 1462 N N . GLN A 1 180 ? 11.600 0.239 3.097 1.00 96.00 180 GLN A N 1
ATOM 1463 C CA . GLN A 1 180 ? 11.361 -1.195 3.252 1.00 96.00 180 GLN A CA 1
ATOM 1464 C C . GLN A 1 180 ? 10.090 -1.642 2.530 1.00 96.00 180 GLN A C 1
ATOM 1466 O O . GLN A 1 180 ? 10.073 -2.732 1.961 1.00 96.00 180 GLN A O 1
ATOM 1471 N N . GLY A 1 181 ? 9.057 -0.799 2.526 1.00 95.19 181 GLY A N 1
ATOM 1472 C CA . GLY A 1 181 ? 7.801 -1.047 1.837 1.00 95.19 181 GLY A CA 1
ATOM 1473 C C . GLY A 1 181 ? 7.953 -1.208 0.324 1.00 95.19 181 GLY A C 1
ATOM 1474 O O . GLY A 1 181 ? 7.607 -2.263 -0.207 1.00 95.19 181 GLY A O 1
ATOM 1475 N N . TYR A 1 182 ? 8.489 -0.200 -0.371 1.00 94.88 182 TYR A N 1
ATOM 1476 C CA . TYR A 1 182 ? 8.633 -0.254 -1.833 1.00 94.88 182 TYR A CA 1
ATOM 1477 C C . TYR A 1 182 ? 9.786 -1.160 -2.312 1.00 94.88 182 TYR A C 1
ATOM 1479 O O . TYR A 1 182 ? 9.778 -1.609 -3.458 1.00 94.88 182 TYR A O 1
ATOM 1487 N N . GLU A 1 183 ? 10.760 -1.488 -1.454 1.00 96.44 183 GLU A N 1
ATOM 1488 C CA . GLU A 1 183 ? 11.795 -2.489 -1.760 1.00 96.44 183 GLU A CA 1
ATOM 1489 C C . GLU A 1 183 ? 11.311 -3.937 -1.571 1.00 96.44 183 GLU A C 1
ATOM 1491 O O . GLU A 1 183 ? 11.882 -4.849 -2.167 1.00 96.44 183 GLU A O 1
ATOM 1496 N N . ASN A 1 184 ? 10.263 -4.164 -0.770 1.00 97.44 184 ASN A N 1
ATOM 1497 C CA . ASN A 1 184 ? 9.744 -5.496 -0.440 1.00 97.44 184 ASN A CA 1
ATOM 1498 C C . ASN A 1 184 ? 8.226 -5.567 -0.641 1.00 97.44 184 ASN A C 1
ATOM 1500 O O . ASN A 1 184 ? 7.469 -5.939 0.259 1.00 97.44 184 ASN A O 1
ATOM 1504 N N . THR A 1 185 ? 7.775 -5.199 -1.837 1.00 98.38 185 THR A N 1
ATOM 1505 C CA . THR A 1 185 ? 6.353 -5.192 -2.177 1.00 98.38 185 THR A CA 1
ATOM 1506 C C . THR A 1 185 ? 5.752 -6.596 -2.142 1.00 98.38 185 THR A C 1
ATOM 1508 O O . THR A 1 185 ? 6.389 -7.595 -2.488 1.00 98.38 185 THR A O 1
ATOM 1511 N N . LYS A 1 186 ? 4.480 -6.686 -1.756 1.00 98.44 186 LYS A N 1
ATOM 1512 C CA . LYS A 1 186 ? 3.694 -7.909 -1.924 1.00 98.44 186 LYS A CA 1
ATOM 1513 C C . LYS A 1 186 ? 3.425 -8.159 -3.404 1.00 98.44 186 LYS A C 1
ATOM 1515 O O . LYS A 1 186 ? 3.293 -7.224 -4.193 1.00 98.44 186 LYS A O 1
ATOM 1520 N N . LYS A 1 187 ? 3.289 -9.423 -3.784 1.00 98.19 187 LYS A N 1
ATOM 1521 C CA . LYS A 1 187 ? 2.825 -9.771 -5.124 1.00 98.19 187 LYS A CA 1
ATOM 1522 C C . LYS A 1 187 ? 1.318 -9.543 -5.222 1.00 98.19 187 LYS A C 1
ATOM 1524 O O . LYS A 1 187 ? 0.594 -9.900 -4.295 1.00 98.19 187 LYS A O 1
ATOM 1529 N N . LEU A 1 188 ? 0.830 -9.004 -6.343 1.00 96.88 188 LEU A N 1
ATOM 1530 C CA . LEU A 1 188 ? -0.610 -8.743 -6.525 1.00 96.88 188 LEU A CA 1
ATOM 1531 C C . LEU A 1 188 ? -1.490 -9.985 -6.321 1.00 96.88 188 LEU A C 1
ATOM 1533 O O . LEU A 1 188 ? -2.599 -9.868 -5.810 1.00 96.88 188 LEU A O 1
ATOM 1537 N N . THR A 1 189 ? -0.996 -11.175 -6.667 1.00 97.06 189 THR A N 1
ATOM 1538 C CA . THR A 1 189 ? -1.730 -12.441 -6.494 1.00 97.06 189 THR A CA 1
ATOM 1539 C C . THR A 1 189 ? -1.992 -12.816 -5.038 1.00 97.06 189 THR A C 1
ATOM 1541 O O . THR A 1 189 ? -2.868 -13.637 -4.779 1.00 97.06 189 THR A O 1
ATOM 1544 N N . ASP A 1 190 ? -1.251 -12.224 -4.103 1.00 97.12 190 ASP A N 1
ATOM 1545 C CA . ASP A 1 190 ? -1.291 -12.570 -2.680 1.00 97.12 190 ASP A CA 1
ATOM 1546 C C . ASP A 1 190 ? -2.144 -11.566 -1.883 1.00 97.12 190 ASP A C 1
ATOM 1548 O O . ASP A 1 190 ? -2.272 -11.661 -0.661 1.00 97.12 190 ASP A O 1
ATOM 1552 N N . ILE A 1 191 ? -2.720 -10.576 -2.570 1.00 97.81 191 ILE A N 1
ATOM 1553 C CA . ILE A 1 191 ? -3.520 -9.516 -1.970 1.00 97.81 191 ILE A CA 1
ATOM 1554 C C . ILE A 1 191 ? -4.943 -10.003 -1.718 1.00 97.81 191 ILE A C 1
ATOM 1556 O O . ILE A 1 191 ? -5.675 -10.374 -2.632 1.00 97.81 191 ILE A O 1
ATOM 1560 N N . ASN A 1 192 ? -5.370 -9.906 -0.462 1.00 96.31 192 ASN A N 1
ATOM 1561 C CA . ASN A 1 192 ? -6.765 -10.049 -0.081 1.00 96.31 192 ASN A CA 1
ATOM 1562 C C . ASN A 1 192 ? -7.413 -8.665 0.028 1.00 96.31 192 ASN A C 1
ATOM 1564 O O . ASN A 1 192 ? -7.121 -7.901 0.946 1.00 96.31 192 ASN A O 1
ATOM 1568 N N . VAL A 1 193 ? -8.343 -8.358 -0.879 1.00 95.62 193 VAL A N 1
ATOM 1569 C CA . VAL A 1 193 ? -9.053 -7.068 -0.933 1.00 95.62 193 VAL A CA 1
ATOM 1570 C C . VAL A 1 193 ? -9.692 -6.701 0.407 1.00 95.62 193 VAL A C 1
ATOM 1572 O O . VAL A 1 193 ? -9.754 -5.523 0.757 1.00 95.62 193 VAL A O 1
ATOM 1575 N N . ASN A 1 194 ? -10.153 -7.687 1.183 1.00 94.81 194 ASN A N 1
ATOM 1576 C CA . ASN A 1 194 ? -10.838 -7.465 2.458 1.00 94.81 194 ASN A CA 1
ATOM 1577 C C . ASN A 1 194 ? -9.963 -6.808 3.531 1.00 94.81 194 ASN A C 1
ATOM 1579 O O . ASN A 1 194 ? -10.512 -6.173 4.429 1.00 94.81 194 ASN A O 1
ATOM 1583 N N . ASP A 1 195 ? -8.640 -6.894 3.403 1.00 95.50 195 ASP A N 1
ATOM 1584 C CA . ASP A 1 195 ? -7.700 -6.342 4.380 1.00 95.50 195 ASP A CA 1
ATOM 1585 C C . ASP A 1 195 ? -7.524 -4.822 4.240 1.00 95.50 195 ASP A C 1
ATOM 1587 O O . ASP A 1 195 ? -6.968 -4.177 5.130 1.00 95.50 195 ASP A O 1
ATOM 1591 N N . TYR A 1 196 ? -8.011 -4.242 3.139 1.00 96.69 196 TYR A N 1
ATOM 1592 C CA . TYR A 1 196 ? -7.778 -2.852 2.763 1.00 96.69 196 TYR A CA 1
ATOM 1593 C C . TYR A 1 196 ? -9.081 -2.067 2.632 1.00 96.69 196 TYR A C 1
ATOM 1595 O O . TYR A 1 196 ? -10.122 -2.596 2.233 1.00 96.69 196 TYR A O 1
ATOM 1603 N N . VAL A 1 197 ? -9.004 -0.770 2.927 1.00 95.81 197 VAL A N 1
ATOM 1604 C CA . VAL A 1 197 ? -10.120 0.177 2.769 1.00 95.81 197 VAL A CA 1
ATOM 1605 C C . VAL A 1 197 ? -10.032 0.985 1.475 1.00 95.81 197 VAL A C 1
ATOM 1607 O O . VAL A 1 197 ? -11.044 1.518 1.021 1.00 95.81 197 VAL A O 1
ATOM 1610 N N . ALA A 1 198 ? -8.842 1.063 0.874 1.00 96.62 198 ALA A N 1
ATOM 1611 C CA . ALA A 1 198 ? -8.600 1.780 -0.370 1.00 96.62 198 ALA A CA 1
ATOM 1612 C C . ALA A 1 198 ? -7.427 1.182 -1.158 1.00 96.62 198 ALA A C 1
ATOM 1614 O O . ALA A 1 198 ? -6.533 0.554 -0.583 1.00 96.62 198 ALA A O 1
ATOM 1615 N N . LEU A 1 199 ? -7.449 1.426 -2.465 1.00 97.88 199 LEU A N 1
ATOM 1616 C CA . LEU A 1 199 ? -6.435 1.060 -3.446 1.00 97.88 199 LEU A CA 1
ATOM 1617 C C . LEU A 1 199 ? -5.933 2.325 -4.152 1.00 97.88 199 LEU A C 1
ATOM 1619 O O . LEU A 1 199 ? -6.738 3.153 -4.582 1.00 97.88 199 LEU A O 1
ATOM 1623 N N . VAL A 1 200 ? -4.616 2.463 -4.280 1.00 98.00 200 VAL A N 1
ATOM 1624 C CA . VAL A 1 200 ? -3.949 3.582 -4.954 1.00 98.00 200 VAL A CA 1
ATOM 1625 C C . VAL A 1 200 ? -2.956 3.035 -5.973 1.00 98.00 200 VAL A C 1
ATOM 1627 O O . VAL A 1 200 ? -1.993 2.378 -5.594 1.00 98.00 200 VAL A O 1
ATOM 1630 N N . TYR A 1 201 ? -3.156 3.331 -7.253 1.00 98.12 201 TYR A N 1
ATOM 1631 C CA . TYR A 1 201 ? -2.171 3.075 -8.303 1.00 98.12 201 TYR A CA 1
ATOM 1632 C C . TYR A 1 201 ? -1.262 4.286 -8.481 1.00 98.12 201 TYR A C 1
ATOM 1634 O O . TYR A 1 201 ? -1.713 5.355 -8.906 1.00 98.12 201 TYR A O 1
ATOM 1642 N N . VAL A 1 202 ? 0.018 4.108 -8.166 1.00 97.88 202 VAL A N 1
ATOM 1643 C CA . VAL A 1 202 ? 1.052 5.119 -8.407 1.00 97.88 202 VAL A CA 1
ATOM 1644 C C . VAL A 1 202 ? 1.404 5.116 -9.895 1.00 97.88 202 VAL A C 1
ATOM 1646 O O . VAL A 1 202 ? 1.470 4.054 -10.517 1.00 97.88 202 VAL A O 1
ATOM 1649 N N . GLY A 1 203 ? 1.605 6.297 -10.479 1.00 95.38 203 GLY A N 1
ATOM 1650 C CA . GLY A 1 203 ? 2.019 6.433 -11.871 1.00 95.38 203 GLY A CA 1
ATOM 1651 C C . GLY A 1 203 ? 3.536 6.339 -12.048 1.00 95.38 203 GLY A C 1
ATOM 1652 O O . GLY A 1 203 ? 4.196 5.494 -11.447 1.00 95.38 203 GLY A O 1
ATOM 1653 N N . GLY A 1 204 ? 4.101 7.183 -12.913 1.00 94.88 204 GLY A N 1
ATOM 1654 C CA . GLY A 1 204 ? 5.344 6.894 -13.651 1.00 94.88 204 GLY A CA 1
ATOM 1655 C C . GLY A 1 204 ? 5.046 6.226 -14.992 1.00 94.88 204 GLY A C 1
ATOM 1656 O O . GLY A 1 204 ? 3.889 5.964 -15.282 1.00 94.88 204 GLY A O 1
ATOM 1657 N N . HIS A 1 205 ? 6.036 5.981 -15.849 1.00 96.31 205 HIS A N 1
ATOM 1658 C CA . HIS A 1 205 ? 5.756 5.385 -17.167 1.00 96.31 205 HIS A CA 1
ATOM 1659 C C . HIS A 1 205 ? 5.664 3.855 -17.126 1.00 96.31 205 HIS A C 1
ATOM 1661 O O . HIS A 1 205 ? 5.010 3.266 -17.985 1.00 96.31 205 HIS A O 1
ATOM 1667 N N . GLY A 1 206 ? 6.266 3.213 -16.118 1.00 95.94 206 GLY A N 1
ATOM 1668 C CA . GLY A 1 206 ? 6.238 1.758 -15.945 1.00 95.94 206 GLY A CA 1
ATOM 1669 C C . GLY A 1 206 ? 4.838 1.124 -15.989 1.00 95.94 206 GLY A C 1
ATOM 1670 O O . GLY A 1 206 ? 4.674 0.157 -16.732 1.00 95.94 206 GLY A O 1
ATOM 1671 N N . PRO A 1 207 ? 3.805 1.682 -15.316 1.00 96.44 207 PRO A N 1
ATOM 1672 C CA . PRO A 1 207 ? 2.435 1.163 -15.359 1.00 96.44 207 PRO A CA 1
ATOM 1673 C C . PRO A 1 207 ? 1.857 0.942 -16.764 1.00 96.44 207 PRO A C 1
ATOM 1675 O O . PRO A 1 207 ? 1.023 0.059 -16.946 1.00 96.44 207 PRO A O 1
ATOM 1678 N N . CYS A 1 208 ? 2.295 1.700 -17.774 1.00 95.25 208 CYS A N 1
ATOM 1679 C CA . CYS A 1 208 ? 1.841 1.501 -19.153 1.00 95.25 208 CYS A CA 1
ATOM 1680 C C . CYS A 1 208 ? 2.343 0.195 -19.783 1.00 95.25 208 CYS A C 1
ATOM 1682 O O . CYS A 1 208 ? 1.764 -0.244 -20.776 1.00 95.25 208 CYS A O 1
ATOM 1684 N N . PHE A 1 209 ? 3.407 -0.403 -19.246 1.00 95.56 209 PHE A N 1
ATOM 1685 C CA . PHE A 1 209 ? 4.074 -1.571 -19.822 1.00 95.56 209 PHE A CA 1
ATOM 1686 C C . PHE A 1 209 ? 3.716 -2.887 -19.141 1.00 95.56 209 PHE A C 1
ATOM 1688 O O . PHE A 1 209 ? 3.851 -3.938 -19.763 1.00 95.56 209 PHE A O 1
ATOM 1695 N N . ASP A 1 210 ? 3.313 -2.856 -17.871 1.00 95.56 210 ASP A N 1
ATOM 1696 C CA . ASP A 1 210 ? 2.931 -4.062 -17.140 1.00 95.56 210 ASP A CA 1
ATOM 1697 C C . ASP A 1 210 ? 1.490 -4.016 -16.634 1.00 95.56 210 ASP A C 1
ATOM 1699 O O . ASP A 1 210 ? 0.700 -4.898 -16.962 1.00 95.56 210 ASP A O 1
ATOM 1703 N N . LEU A 1 211 ? 1.119 -2.983 -15.881 1.00 95.44 211 LEU A N 1
ATOM 1704 C CA . LEU A 1 211 ? -0.193 -2.900 -15.243 1.00 95.44 211 LEU A CA 1
ATOM 1705 C C . LEU A 1 211 ? -1.349 -2.734 -16.240 1.00 95.44 211 LEU A C 1
ATOM 1707 O O . LEU A 1 211 ? -2.456 -3.173 -15.936 1.00 95.44 211 LEU A O 1
ATOM 1711 N N . SER A 1 212 ? -1.096 -2.153 -17.416 1.00 94.00 212 SER A N 1
ATOM 1712 C CA . SER A 1 212 ? -2.087 -1.945 -18.486 1.00 94.00 212 SER A CA 1
ATOM 1713 C C . SER A 1 212 ? -2.734 -3.227 -19.013 1.00 94.00 212 SER A C 1
ATOM 1715 O O . SER A 1 212 ? -3.899 -3.219 -19.404 1.00 94.00 212 SER A O 1
ATOM 1717 N N . GLU A 1 213 ? -2.001 -4.339 -18.993 1.00 90.56 213 GLU A N 1
ATOM 1718 C CA . GLU A 1 213 ? -2.474 -5.646 -19.464 1.00 90.56 213 GLU A CA 1
ATOM 1719 C C . GLU A 1 213 ? -2.506 -6.701 -18.341 1.00 90.56 213 GLU A C 1
ATOM 1721 O O . GLU A 1 213 ? -2.848 -7.870 -18.570 1.00 90.56 213 GLU A O 1
ATOM 1726 N N . ASP A 1 214 ? -2.183 -6.312 -17.101 1.00 95.50 214 ASP A N 1
ATOM 1727 C CA . ASP A 1 214 ? -2.192 -7.210 -15.951 1.00 95.50 214 ASP A CA 1
ATOM 1728 C C . ASP A 1 214 ? -3.632 -7.507 -15.506 1.00 95.50 214 ASP A C 1
ATOM 1730 O O . ASP A 1 214 ? -4.278 -6.762 -14.766 1.00 95.50 214 ASP A O 1
ATOM 1734 N N . LYS A 1 215 ? -4.126 -8.679 -15.915 1.00 95.44 215 LYS A N 1
ATOM 1735 C CA . LYS A 1 215 ? -5.453 -9.187 -15.536 1.00 95.44 215 LYS A CA 1
ATOM 1736 C C . LYS A 1 215 ? -5.656 -9.300 -14.022 1.00 95.44 215 LYS A C 1
ATOM 1738 O O . LYS A 1 215 ? -6.793 -9.204 -13.567 1.00 95.44 215 LYS A O 1
ATOM 1743 N N . THR A 1 216 ? 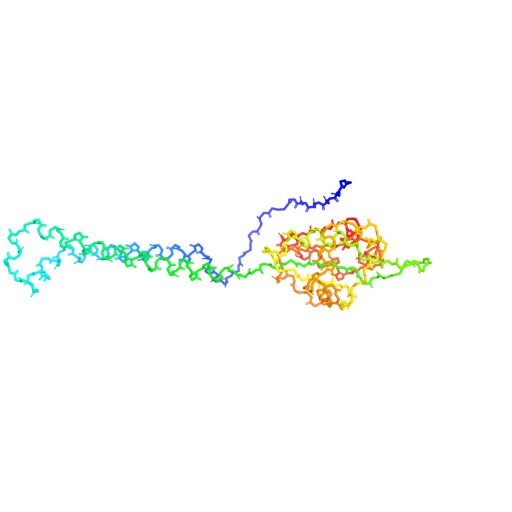-4.595 -9.535 -13.249 1.00 96.12 216 THR A N 1
ATOM 1744 C CA . THR A 1 216 ? -4.650 -9.560 -11.779 1.00 96.12 216 THR A CA 1
ATOM 1745 C C . THR A 1 216 ? -4.899 -8.157 -11.252 1.00 96.12 216 THR A C 1
ATOM 1747 O O . THR A 1 216 ? -5.779 -7.984 -10.416 1.00 96.12 216 THR A O 1
ATOM 1750 N N . SER A 1 217 ? -4.179 -7.161 -11.774 1.00 95.75 217 SER A N 1
ATOM 1751 C CA . SER A 1 217 ? -4.375 -5.752 -11.425 1.00 95.75 217 SER A CA 1
ATOM 1752 C C . SER A 1 217 ? -5.791 -5.276 -11.750 1.00 95.75 217 SER A C 1
ATOM 1754 O O . SER A 1 217 ? -6.488 -4.788 -10.863 1.00 95.75 217 SER A O 1
ATOM 1756 N N . ILE A 1 218 ? -6.255 -5.490 -12.985 1.00 94.94 218 ILE A N 1
ATOM 1757 C CA . ILE A 1 218 ? -7.598 -5.073 -13.423 1.00 94.94 218 ILE A CA 1
ATOM 1758 C C . ILE A 1 218 ? -8.670 -5.720 -12.535 1.00 94.94 218 ILE A C 1
ATOM 1760 O O . ILE A 1 218 ? -9.551 -5.042 -12.005 1.00 94.94 218 ILE A O 1
ATOM 1764 N N . LYS A 1 219 ? -8.560 -7.033 -12.291 1.00 95.62 219 LYS A N 1
ATOM 1765 C CA . LYS A 1 219 ? -9.486 -7.757 -11.412 1.00 95.62 219 LYS A CA 1
ATOM 1766 C C . LYS A 1 219 ? -9.451 -7.227 -9.976 1.00 95.62 219 LYS A C 1
ATOM 1768 O O . LYS A 1 219 ? -10.505 -7.101 -9.357 1.00 95.62 219 LYS A O 1
ATOM 1773 N N . LEU A 1 220 ? -8.269 -6.912 -9.450 1.00 95.94 220 LEU A N 1
ATOM 1774 C CA . LEU A 1 220 ? -8.116 -6.343 -8.115 1.00 95.94 220 LEU A CA 1
ATOM 1775 C C . LEU A 1 220 ? -8.857 -5.004 -8.013 1.00 95.94 220 LEU A C 1
ATOM 1777 O O . LEU A 1 220 ? -9.671 -4.824 -7.108 1.00 95.94 220 LEU A O 1
ATOM 1781 N N . ALA A 1 221 ? -8.644 -4.096 -8.969 1.00 95.88 221 ALA A N 1
ATOM 1782 C CA . ALA A 1 221 ? -9.337 -2.811 -9.019 1.00 95.88 221 ALA A CA 1
ATOM 1783 C C . ALA A 1 221 ? -10.863 -2.977 -9.088 1.00 95.88 221 ALA A C 1
ATOM 1785 O O . ALA A 1 221 ? -11.594 -2.326 -8.334 1.00 95.88 221 ALA A O 1
ATOM 1786 N N . GLU A 1 222 ? -11.352 -3.897 -9.926 1.00 95.62 222 GLU A N 1
ATOM 1787 C CA . GLU A 1 222 ? -12.776 -4.227 -9.993 1.00 95.62 222 GLU A CA 1
ATOM 1788 C C . GLU A 1 222 ? -13.330 -4.747 -8.662 1.00 95.62 222 GLU A C 1
ATOM 1790 O O . GLU A 1 222 ? -14.458 -4.418 -8.300 1.00 95.62 222 GLU A O 1
ATOM 1795 N N . GLU A 1 223 ? -12.587 -5.587 -7.939 1.00 96.19 223 GLU A N 1
ATOM 1796 C CA . GLU A 1 223 ? -13.026 -6.138 -6.656 1.00 96.19 223 GLU A CA 1
ATOM 1797 C C . GLU A 1 223 ? -13.104 -5.062 -5.570 1.00 96.19 223 GLU A C 1
ATOM 1799 O O . GLU A 1 223 ? -14.103 -5.011 -4.847 1.00 96.19 223 GLU A O 1
ATOM 1804 N N . PHE A 1 224 ? -12.116 -4.164 -5.485 1.00 96.50 224 PHE A N 1
ATOM 1805 C CA . PHE A 1 224 ? -12.195 -2.989 -4.609 1.00 96.50 224 PHE A CA 1
ATOM 1806 C C . PHE A 1 224 ? -13.433 -2.149 -4.942 1.00 96.50 224 PHE A C 1
ATOM 1808 O O . PHE A 1 224 ? -14.228 -1.829 -4.054 1.00 96.50 224 PHE A O 1
ATOM 1815 N N . TRP A 1 225 ? -13.644 -1.866 -6.228 1.00 93.38 225 TRP A N 1
ATOM 1816 C CA . TRP A 1 225 ? -14.786 -1.091 -6.699 1.00 93.38 225 TRP A CA 1
ATOM 1817 C C . TRP A 1 225 ? -16.133 -1.754 -6.373 1.00 93.38 225 TRP A C 1
ATOM 1819 O O . TRP A 1 225 ? -17.023 -1.118 -5.807 1.00 93.38 225 TRP A O 1
ATOM 1829 N N . LYS A 1 226 ? -16.283 -3.053 -6.661 1.00 95.50 226 LYS A N 1
ATOM 1830 C CA . LYS A 1 226 ? -17.499 -3.843 -6.379 1.00 95.50 226 LYS A CA 1
ATOM 1831 C C . LYS A 1 226 ? -17.817 -3.914 -4.883 1.00 95.50 226 LYS A C 1
ATOM 1833 O O . LYS A 1 226 ? -18.982 -4.062 -4.521 1.00 95.50 226 LYS A O 1
ATOM 1838 N N . GLN A 1 227 ? -16.809 -3.798 -4.020 1.00 94.94 227 GLN A N 1
ATOM 1839 C CA . GLN A 1 227 ? -16.978 -3.712 -2.566 1.00 94.94 227 GLN A CA 1
ATOM 1840 C C . GLN A 1 227 ? -17.256 -2.283 -2.062 1.00 94.94 227 GLN A C 1
ATOM 1842 O O . GLN A 1 227 ? -17.344 -2.074 -0.853 1.00 94.94 227 GLN A O 1
ATOM 1847 N N . GLY A 1 228 ? -17.389 -1.297 -2.955 1.00 92.75 228 GLY A N 1
ATOM 1848 C CA . GLY A 1 228 ? -17.614 0.104 -2.594 1.00 92.75 228 GLY A CA 1
ATOM 1849 C C . GLY A 1 228 ? -16.397 0.779 -1.954 1.00 92.75 228 GLY A C 1
ATOM 1850 O O . GLY A 1 228 ? -16.554 1.785 -1.261 1.00 92.75 228 GLY A O 1
ATOM 1851 N N . LYS A 1 229 ? -15.194 0.223 -2.146 1.00 94.31 229 LYS A N 1
ATOM 1852 C CA . LYS A 1 229 ? -13.937 0.779 -1.631 1.00 94.31 229 LYS A CA 1
ATOM 1853 C C . LYS A 1 229 ? -13.387 1.833 -2.583 1.00 94.31 229 LYS A C 1
ATOM 1855 O O . LYS A 1 229 ? -13.671 1.825 -3.780 1.00 94.31 229 LYS A O 1
ATOM 1860 N N . LEU A 1 230 ? -12.582 2.743 -2.041 1.00 95.31 230 LEU A N 1
ATOM 1861 C CA . LEU A 1 230 ? -11.954 3.790 -2.839 1.00 95.31 230 LEU A CA 1
ATOM 1862 C C . LEU A 1 230 ? -10.881 3.185 -3.752 1.00 95.31 230 LEU A C 1
ATOM 1864 O O . LEU A 1 230 ? -10.009 2.456 -3.281 1.00 95.31 230 LEU A O 1
ATOM 1868 N N . VAL A 1 231 ? -10.927 3.542 -5.033 1.00 96.25 231 VAL A N 1
ATOM 1869 C CA . VAL A 1 231 ? -9.875 3.258 -6.014 1.00 96.25 231 VAL A CA 1
ATOM 1870 C C . VAL A 1 231 ? -9.384 4.596 -6.557 1.00 96.25 231 VAL A C 1
ATOM 1872 O O . VAL A 1 231 ? -10.182 5.407 -7.026 1.00 96.25 231 VAL A O 1
ATOM 1875 N N . SER A 1 232 ? -8.084 4.844 -6.447 1.00 95.50 232 SER A N 1
ATOM 1876 C CA . SER A 1 232 ? -7.420 6.057 -6.922 1.00 95.50 232 SER A CA 1
ATOM 1877 C C . SER A 1 232 ? -6.266 5.690 -7.844 1.00 95.50 232 SER A C 1
ATOM 1879 O O . SER A 1 232 ? -5.621 4.660 -7.655 1.00 95.50 232 SER A O 1
ATOM 1881 N N . ALA A 1 233 ? -5.997 6.535 -8.832 1.00 94.62 233 ALA A N 1
ATOM 1882 C CA . ALA A 1 233 ? -4.873 6.378 -9.738 1.00 94.62 233 ALA A CA 1
ATOM 1883 C C . ALA A 1 233 ? -4.371 7.753 -10.197 1.00 94.62 233 ALA A C 1
ATOM 1885 O O . ALA A 1 233 ? -5.164 8.680 -10.376 1.00 94.62 233 ALA A O 1
ATOM 1886 N N . VAL A 1 234 ? -3.058 7.896 -10.379 1.00 93.62 234 VAL A N 1
ATOM 1887 C CA . VAL A 1 234 ? -2.413 9.178 -10.713 1.00 93.62 234 VAL A CA 1
ATOM 1888 C C . VAL A 1 234 ? -1.513 9.049 -11.943 1.00 93.62 234 VAL A C 1
ATOM 1890 O O . VAL A 1 234 ? -0.899 8.008 -12.155 1.00 93.62 234 VAL A O 1
ATOM 1893 N N . CYS A 1 235 ? -1.449 10.102 -12.769 1.00 93.00 235 CYS A N 1
ATOM 1894 C CA . CYS A 1 235 ? -0.613 10.175 -13.975 1.00 93.00 235 CYS A CA 1
ATOM 1895 C C . CYS A 1 235 ? -0.910 9.038 -14.970 1.00 93.00 235 CYS A C 1
ATOM 1897 O O . CYS A 1 235 ? -1.991 9.032 -15.554 1.00 93.00 235 CYS A O 1
ATOM 1899 N N . HIS A 1 236 ? -0.003 8.073 -15.146 1.00 94.31 236 HIS A N 1
ATOM 1900 C CA . HIS A 1 236 ? -0.234 6.874 -15.966 1.00 94.31 236 HIS A CA 1
ATOM 1901 C C . HIS A 1 236 ? -0.711 5.657 -15.158 1.00 94.31 236 HIS A C 1
ATOM 1903 O O . HIS A 1 236 ? -1.040 4.628 -15.740 1.00 94.31 236 HIS A O 1
ATOM 1909 N N . GLY A 1 237 ? -0.819 5.772 -13.832 1.00 89.69 237 GLY A N 1
ATOM 1910 C CA . GLY A 1 237 ? -1.454 4.773 -12.972 1.00 89.69 237 GLY A CA 1
ATOM 1911 C C . GLY A 1 237 ? -2.855 4.339 -13.437 1.00 89.69 237 GLY A C 1
ATOM 1912 O O . GLY A 1 237 ? -3.160 3.155 -13.306 1.00 89.69 237 GLY A O 1
ATOM 1913 N N . PRO A 1 238 ? -3.702 5.210 -14.039 1.00 94.88 238 PRO A N 1
ATOM 1914 C CA . PRO A 1 238 ? -4.988 4.796 -14.600 1.00 94.88 238 PRO A CA 1
ATOM 1915 C C . PRO A 1 238 ? -4.897 3.724 -15.690 1.00 94.88 238 PRO A C 1
ATOM 1917 O O . PRO A 1 238 ? -5.893 3.048 -15.921 1.00 94.88 238 PRO A O 1
ATOM 1920 N N . ALA A 1 239 ? -3.731 3.516 -16.320 1.00 90.12 239 ALA A N 1
ATOM 1921 C CA . ALA A 1 239 ? -3.531 2.404 -17.249 1.00 90.12 239 ALA A CA 1
ATOM 1922 C C . ALA A 1 239 ? -3.865 1.051 -16.597 1.00 90.12 239 ALA A C 1
ATOM 1924 O O . ALA A 1 239 ? -4.376 0.163 -17.263 1.00 90.12 239 ALA A O 1
ATOM 1925 N N . ALA A 1 240 ? -3.670 0.923 -15.281 1.00 88.62 240 ALA A N 1
ATOM 1926 C CA . ALA A 1 240 ? -3.955 -0.286 -14.515 1.00 88.62 240 ALA A CA 1
ATOM 1927 C C . ALA A 1 240 ? -5.450 -0.640 -14.375 1.00 88.62 240 ALA A C 1
ATOM 1929 O O . ALA A 1 240 ? -5.770 -1.691 -13.814 1.00 88.62 240 ALA A O 1
ATOM 1930 N N . LEU A 1 241 ? -6.357 0.247 -14.807 1.00 86.50 241 LEU A N 1
ATOM 1931 C CA . LEU A 1 241 ? -7.805 0.114 -14.610 1.00 86.50 241 LEU A CA 1
ATOM 1932 C C . LEU A 1 241 ? -8.550 -0.496 -15.811 1.00 86.50 241 LEU A C 1
ATOM 1934 O O . LEU A 1 241 ? -9.732 -0.809 -15.660 1.00 86.50 241 LEU A O 1
ATOM 1938 N N . GLY A 1 242 ? -7.864 -0.724 -16.938 1.00 72.38 242 GLY A N 1
ATOM 1939 C CA . GLY A 1 242 ? -8.441 -1.293 -18.164 1.00 72.38 242 GLY A CA 1
ATOM 1940 C C . GLY A 1 242 ? -9.004 -0.260 -19.134 1.00 72.38 242 GLY A C 1
ATOM 1941 O O . GLY A 1 242 ? -9.766 0.632 -18.698 1.00 72.38 242 GLY A O 1
#

InterPro domains:
  IPR002818 DJ-1/PfpI [PF01965] (184-241)
  IPR007594 RFT1 [PF04506] (3-106)
  IPR029062 Class I glutamine amidotransferase-like [G3DSA:3.40.50.880] (102-242)
  IPR029062 Class I glutamine amidotransferase-like [SSF52317] (105-241)
  IPR050325 Protein/nucleic acid deglycase [PTHR48094] (105-241)

Secondary structure (DSSP, 8-state):
----EE--------------S----HHHHHHHHHHHHHHHHHHHHHHHHHHHHHHHHHHH-TTGGG-HHHHHHHHHHHHHHHHHHHHHHHHHHHHHHHHHT----EEEEE-----B-TTS-B--B-HHHHHHHHHHHTTTSEEEEEESS-BPPPB-HHHHHHTTT-HHHHHHHH-HHHHHHHHSBEEGGG--GGG-SEEEE--SSGGGTTTTT-HHHHHHHHHHHHTT-EEEEETTGGGGG-

pLDDT: mean 81.86, std 18.8, range [27.91, 98.56]

Organism: NCBI:txid392030